Protein 3NQW (pdb70)

B-factor: mean 65.93, std 13.95, range [16.54, 107.31]

Solvent-accessible surface area: 16317 Å² total; per-residue (Å²): 154,41,64,1,21,46,93,0,0,49,0,0,52,29,0,2,102,38,0,44,120,52,56,38,143,10,99,106,106,9,0,37,0,4,4,0,0,25,0,0,1,3,0,4,53,35,14,98,20,91,66,21,15,5,0,10,0,0,0,0,2,13,0,23,29,61,25,121,10,44,77,124,34,0,72,144,46,17,15,88,84,4,12,19,5,0,151,68,16,26,31,79,125,94,61,134,125,99,47,26,52,135,60,30,40,108,75,0,61,160,19,42,88,87,0,42,20,0,22,0,0,23,12,0,7,36,0,82,39,14,58,121,33,48,12,94,77,109,78,101,89,134,34,65,94,37,4,62,32,0,30,106,1,0,54,58,0,74,78,32,22,80,59,0,17,104,58,0,16,81,10,0,120,143,88,56,67,97,150,49,62,1,26,41,93,0,0,46,0,0,56,27,0,0,109,43,1,58,120,38,46,42,145,19,104,104,110,3,0,40,0,5,7,0,0,34,0,0,1,6,0,4,58,35,10,99,27,85,61,20,14,3,0,10,0,0,0,0,5,12,0,24,26,63,26,118,11,48,73,119,31,0,62,137,50,14,15,86,83,2,11,27,9,0,156,62,21,30,40,76,123,93,45,134,109,85,56,33,46,136,67,28,37,121,71,0,61,182,20,44,88,96,0,42,18,0,29,0,0,26,6,0,10,42,0,97,56,18,33,122,77,36,18,97,84,54,88,108,118,96,24,71,110,45,6,73,25,0,40,101,1,0,55,60,0,69,81,30,23,79,54,0,19,114,59,0,21,92,11,0,122,120,78,58,62,89

Foldseek 3Di:
DDDDDPLLVVLLVVLCVQQVPPFDFFPVRHGCLVLLQQLLVCCCVWVNDPDSLLSSLSSLLCCCAPGPDHLCNCCVRPNCSSSVLSVLRHFDPVDDPVVSLVVLLVCQLVGDLSSLSSVLSSLLSVLVVLVPGPGDPDDVVVSVVSLVSSCSNLVSSPPRRPGSNVVNVVSCVVVPND/DDDDDPLLVVLLVVLCVQQVPPFDQFPVRHGCLVLLQQLLVCCVVQVVDDDSLLSSLSSLLCRCAPGPDHLVVCCVRVNVSNSVLSVLRHFDPVDDPPVRLVVLLVCQLVGDLSNLSSLLSSLLSVLVCLVVTPGDVDDPVNSVVSLVSSVSNLVSSPPRGPRSNVSNVVSCVVVPND

Radius of gyration: 21.53 Å; Cα contacts (8 Å, |Δi|>4): 492; chains: 2; bounding box: 42×67×45 Å

Sequence (356 aa):
ATYPSAKFMECLQYAAFKHRQQRRKDPQETPYVNHVINVSTILSVEACITDEGVLMAALLHDVVEDTDASFEDVEKLFGPDVCGLVREVTDDKSLEKQERKRLQIENAAKSSCRAKLIKLADKLDNLRDLQVNTPTGWTQERRDQYFVWAKKVVDNLRGTNANLELKLDEIFRQRGLLATYPSAKFMECLQYAAFKHRQQRRKDPQETPYVNHVINVSTILSVEACITDEGVLMAALLHDVVEDTDASFEDVEKLFGPDVCGLVREVTDDKSLEKQERKRLQIENAAKSSCRAKLIKLADKLDNLRDLQVNTPTGWTQERRDQYFVWAKKVVDNLRGTNANLELKLDEIFRQRGLL

InterPro domains:
  IPR003607 HD/PDEase domain [SM00471] (29-137)
  IPR003607 HD/PDEase domain [cd00077] (32-148)
  IPR006674 HD domain [PS51831] (33-128)
  IPR052194 Guanosine-3',5'-bis(diphosphate) 3'-pyrophosphohydrolase [PTHR46246] (6-178)

Organism: Drosophila melanogaster (NCBI:txid7227)

Structure (mmCIF, N/CA/C/O backbone):
data_3NQW
#
_entry.id   3NQW
#
_cell.length_a   50.000
_cell.length_b   71.400
_cell.length_c   49.900
_cell.angle_alpha   90.000
_cell.angle_beta   101.400
_cell.angle_gamma   90.000
#
_symmetry.space_group_name_H-M   'P 1 21 1'
#
loop_
_entity.id
_entity.type
_entity.pdbx_description
1 polymer CG11900
2 non-polymer 'MANGANESE (II) ION'
3 non-polymer 'SULFATE ION'
4 water water
#
loop_
_atom_site.group_PDB
_atom_site.id
_atom_site.type_symbol
_atom_site.label_atom_id
_atom_site.label_alt_id
_atom_site.label_comp_id
_atom_site.label_asym_id
_atom_site.label_entity_id
_atom_site.label_seq_id
_atom_site.pdbx_PDB_ins_code
_atom_site.Cartn_x
_atom_site.Cartn_y
_atom_site.Cartn_z
_atom_site.occupancy
_atom_site.B_iso_or_equiv
_atom_site.auth_seq_id
_atom_site.auth_comp_id
_atom_site.auth_asym_id
_atom_site.auth_atom_id
_atom_site.pdbx_PDB_model_num
ATOM 1 N N . ALA A 1 2 ? 32.752 17.946 2.270 1.00 78.90 2 ALA A N 1
ATOM 2 C CA . ALA A 1 2 ? 32.677 18.251 0.814 1.00 79.20 2 ALA A CA 1
ATOM 3 C C . ALA A 1 2 ? 31.264 18.009 0.274 1.00 78.92 2 ALA A C 1
ATOM 4 O O . ALA A 1 2 ? 30.988 18.274 -0.895 1.00 79.76 2 ALA A O 1
ATOM 6 N N . THR A 1 3 ? 30.368 17.514 1.124 1.00 78.31 3 THR A N 1
ATOM 7 C CA . THR A 1 3 ? 28.997 17.248 0.703 1.00 77.28 3 THR A CA 1
ATOM 8 C C . THR A 1 3 ? 27.974 18.111 1.434 1.00 75.62 3 THR A C 1
ATOM 9 O O . THR A 1 3 ? 28.258 18.686 2.487 1.00 75.61 3 THR A O 1
ATOM 13 N N . TYR A 1 4 ? 26.771 18.175 0.870 1.00 73.08 4 TYR A N 1
ATOM 14 C CA . TYR A 1 4 ? 25.678 18.961 1.432 1.00 68.50 4 TYR A CA 1
ATOM 15 C C . TYR A 1 4 ? 24.399 18.598 0.720 1.00 65.91 4 TYR A C 1
ATOM 16 O O . TYR A 1 4 ? 24.410 18.266 -0.468 1.00 66.56 4 T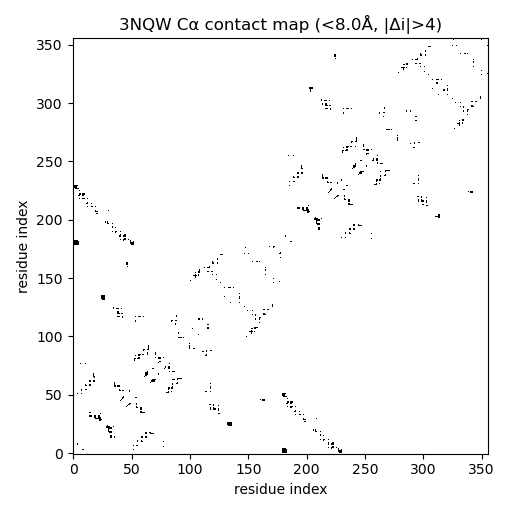YR A O 1
ATOM 25 N N . PRO A 1 5 ? 23.273 18.662 1.435 1.00 63.35 5 PRO A N 1
ATOM 26 C CA . PRO A 1 5 ? 21.974 18.336 0.852 1.00 60.74 5 PRO A CA 1
ATOM 27 C C . PRO A 1 5 ? 21.539 19.458 -0.066 1.00 59.22 5 PRO A C 1
ATOM 28 O O . PRO A 1 5 ? 21.755 20.636 0.226 1.00 60.15 5 PRO A O 1
ATOM 32 N N . SER A 1 6 ? 20.947 19.068 -1.187 1.00 55.43 6 SER A N 1
ATOM 33 C CA . SER A 1 6 ? 20.455 19.981 -2.208 1.00 52.06 6 SER A CA 1
ATOM 34 C C . SER A 1 6 ? 19.268 20.787 -1.696 1.00 51.18 6 SER A C 1
ATOM 35 O O . SER A 1 6 ? 18.730 20.497 -0.626 1.00 50.91 6 SER A O 1
ATOM 38 N N . ALA A 1 7 ? 18.858 21.789 -2.476 1.00 51.31 7 ALA A N 1
ATOM 39 C CA . ALA A 1 7 ? 17.710 22.634 -2.134 1.00 48.89 7 ALA A CA 1
ATOM 40 C C . ALA A 1 7 ? 16.436 21.809 -2.282 1.00 48.05 7 ALA A C 1
ATOM 41 O O . ALA A 1 7 ? 15.400 22.122 -1.689 1.00 49.09 7 ALA A O 1
ATOM 43 N N . LYS A 1 8 ? 16.524 20.747 -3.074 1.00 47.68 8 LYS A N 1
ATOM 44 C CA . LYS A 1 8 ? 15.391 19.867 -3.277 1.00 48.25 8 LYS A CA 1
ATOM 45 C C . LYS A 1 8 ? 15.172 18.947 -2.080 1.00 49.63 8 LYS A C 1
ATOM 46 O O . LYS A 1 8 ? 14.034 18.754 -1.640 1.00 49.91 8 LYS A O 1
ATOM 52 N N . PHE A 1 9 ? 16.262 18.388 -1.552 1.00 50.19 9 PHE A N 1
ATOM 53 C CA . PHE A 1 9 ? 16.181 17.512 -0.388 1.00 49.49 9 PHE A CA 1
ATOM 54 C C . PHE A 1 9 ? 15.637 18.283 0.817 1.00 49.24 9 PHE A C 1
ATOM 55 O O . PHE A 1 9 ? 15.012 17.724 1.715 1.00 48.82 9 PHE A O 1
ATOM 63 N N . MET A 1 10 ? 15.861 19.583 0.819 1.00 49.46 10 MET A N 1
ATOM 64 C CA . MET A 1 10 ? 15.404 20.385 1.913 1.00 50.62 10 MET A CA 1
ATOM 65 C C . MET A 1 10 ? 13.932 20.720 1.732 1.00 52.52 10 MET A C 1
ATOM 66 O O . MET A 1 10 ? 13.160 20.750 2.704 1.00 50.68 10 MET A O 1
ATOM 71 N N . GLU A 1 11 ? 13.536 20.951 0.480 1.00 53.64 11 GLU A N 1
ATOM 72 C CA . GLU A 1 11 ? 12.139 21.248 0.154 1.00 52.89 11 GLU A CA 1
ATOM 73 C C . GLU A 1 11 ? 11.308 19.976 0.354 1.00 51.93 11 GLU A C 1
ATOM 74 O O . GLU A 1 11 ? 10.098 20.025 0.616 1.00 50.98 11 GLU A O 1
ATOM 80 N N . CYS A 1 12 ? 11.982 18.839 0.208 1.00 50.13 12 CYS A N 1
ATOM 81 C CA . CYS A 1 12 ? 11.342 17.564 0.400 1.00 49.53 12 CYS A CA 1
ATOM 82 C C . CYS A 1 12 ? 11.220 17.279 1.896 1.00 50.94 12 CYS A C 1
ATOM 83 O O . CYS A 1 12 ? 10.198 16.768 2.366 1.00 51.54 12 CYS A O 1
ATOM 86 N N . LEU A 1 13 ? 12.274 17.601 2.642 1.00 51.34 13 LEU A N 1
ATOM 87 C CA . LEU A 1 13 ? 12.296 17.406 4.093 1.00 50.90 13 LEU A CA 1
ATOM 88 C C . LEU A 1 13 ? 11.183 18.259 4.675 1.00 51.32 13 LEU A C 1
ATOM 89 O O . LEU A 1 13 ? 10.426 17.829 5.544 1.00 49.36 13 LEU A O 1
ATOM 94 N N . GLN A 1 14 ? 11.116 19.488 4.174 1.00 51.30 14 GLN A N 1
ATOM 95 C CA . GLN A 1 14 ? 10.125 20.467 4.589 1.00 51.41 14 GLN A CA 1
ATOM 96 C C . GLN A 1 14 ? 8.732 19.973 4.242 1.00 51.67 14 GLN A C 1
ATOM 97 O O . GLN A 1 14 ? 7.806 20.053 5.047 1.00 51.37 14 GLN A O 1
ATOM 103 N N . TYR A 1 15 ? 8.594 19.446 3.034 1.00 52.28 15 TYR A N 1
ATOM 104 C CA . TYR A 1 15 ? 7.309 18.954 2.581 1.00 52.04 15 TYR A CA 1
ATOM 105 C C . TYR A 1 15 ? 6.838 17.760 3.420 1.00 49.05 15 TYR A C 1
ATOM 106 O O . TYR A 1 15 ? 5.692 17.714 3.862 1.00 46.02 15 TYR A O 1
ATOM 115 N N . ALA A 1 16 ? 7.726 16.800 3.643 1.00 47.58 16 ALA A N 1
ATOM 116 C CA . ALA A 1 16 ? 7.374 15.657 4.462 1.00 48.37 16 ALA A CA 1
ATOM 117 C C . ALA A 1 16 ? 6.866 16.185 5.817 1.00 49.33 16 ALA A C 1
ATOM 118 O O . ALA A 1 16 ? 5.776 15.836 6.263 1.00 48.98 16 ALA A O 1
ATOM 120 N N . ALA A 1 17 ? 7.662 17.050 6.444 1.00 50.57 17 ALA A N 1
ATOM 121 C CA . ALA A 1 17 ? 7.360 17.666 7.739 1.00 51.27 17 ALA A CA 1
ATOM 122 C C . ALA A 1 17 ? 6.034 18.429 7.811 1.00 52.78 17 ALA A C 1
ATOM 123 O O . ALA A 1 17 ? 5.414 18.529 8.876 1.00 52.44 17 ALA A O 1
ATOM 125 N N . PHE A 1 18 ? 5.622 18.983 6.675 1.00 54.47 18 PHE A N 1
ATOM 126 C CA . PHE A 1 18 ? 4.395 19.757 6.581 1.00 55.04 18 PHE A CA 1
ATOM 127 C C . PHE A 1 18 ? 3.146 18.896 6.465 1.00 54.81 18 PHE A C 1
ATOM 128 O O . PHE A 1 18 ? 2.195 19.054 7.227 1.00 55.35 18 PHE A O 1
ATOM 136 N N . LYS A 1 19 ? 3.163 17.998 5.488 1.00 53.87 19 LYS A N 1
ATOM 137 C CA . LYS A 1 19 ? 2.049 17.098 5.224 1.00 54.99 19 LYS A CA 1
ATOM 138 C C . LYS A 1 19 ? 1.750 16.214 6.445 1.00 57.01 19 LYS A C 1
ATOM 139 O O . LYS A 1 19 ? 0.591 15.923 6.751 1.00 57.36 19 LYS A O 1
ATOM 145 N N . HIS A 1 20 ? 2.800 15.791 7.144 1.00 57.29 20 HIS A N 1
ATOM 146 C CA . HIS A 1 20 ? 2.636 14.953 8.327 1.00 57.69 20 HIS A CA 1
ATOM 147 C C . HIS A 1 20 ? 2.340 15.770 9.600 1.00 57.63 20 HIS A C 1
ATOM 148 O O . HIS A 1 20 ? 1.870 15.214 10.582 1.00 56.93 20 HIS A O 1
ATOM 155 N N . ARG A 1 21 ? 2.601 17.077 9.574 1.00 57.40 21 ARG A N 1
ATOM 156 C CA . ARG A 1 21 ? 2.416 17.955 10.732 1.00 58.99 21 ARG A CA 1
ATOM 157 C C . ARG A 1 21 ? 1.382 17.575 11.796 1.00 61.13 21 ARG A C 1
ATOM 158 O O . ARG A 1 21 ? 1.620 17.779 12.995 1.00 61.00 21 ARG A O 1
ATOM 166 N N . GLN A 1 22 ? 0.244 17.027 11.366 1.00 63.45 22 GLN A N 1
ATOM 167 C CA . GLN A 1 22 ? -0.848 16.625 12.277 1.00 63.32 22 GLN A CA 1
ATOM 168 C C . GLN A 1 22 ? -0.781 15.161 12.715 1.00 63.91 22 GLN A C 1
ATOM 169 O O . GLN A 1 22 ? -1.350 14.781 13.743 1.00 62.86 22 GLN A O 1
ATOM 175 N N . GLN A 1 23 ? -0.068 14.349 11.940 1.00 64.89 23 GLN A N 1
ATOM 176 C CA . GLN A 1 23 ? 0.060 12.924 12.223 1.00 65.92 23 GLN A CA 1
ATOM 177 C C . GLN A 1 23 ? 1.006 12.627 13.375 1.00 67.12 23 GLN A C 1
ATOM 178 O O . GLN A 1 23 ? 2.055 13.251 13.506 1.00 67.68 23 GLN A O 1
ATOM 184 N N . ARG A 1 24 ? 0.631 11.661 14.202 1.00 68.36 24 ARG A N 1
ATOM 185 C CA . ARG A 1 24 ? 1.445 11.290 15.350 1.00 71.00 24 ARG A CA 1
ATOM 186 C C . ARG A 1 24 ? 1.649 9.770 15.425 1.00 73.47 24 ARG A C 1
ATOM 187 O O . ARG A 1 24 ? 0.826 9.002 14.926 1.00 74.19 24 ARG A O 1
ATOM 195 N N . ARG A 1 25 ? 2.750 9.343 16.042 1.00 75.35 25 ARG A N 1
ATOM 196 C CA . ARG A 1 25 ? 3.046 7.920 16.170 1.00 77.73 25 ARG A CA 1
ATOM 197 C C . ARG A 1 25 ? 2.229 7.281 17.293 1.00 78.68 25 ARG A C 1
ATOM 198 O O . ARG A 1 25 ? 1.764 7.963 18.207 1.00 79.23 25 ARG A O 1
ATOM 206 N N . LYS A 1 26 ? 2.043 5.969 17.210 1.00 80.27 26 LYS A N 1
ATOM 207 C CA . LYS A 1 26 ? 1.278 5.243 18.209 1.00 81.39 26 LYS A CA 1
ATOM 208 C C . LYS A 1 26 ? 2.149 4.793 19.381 1.00 82.35 26 LYS A C 1
ATOM 209 O O . LYS A 1 26 ? 2.683 3.679 19.403 1.00 83.40 26 LYS A O 1
ATOM 215 N N . ASP A 1 27 ? 2.303 5.682 20.352 1.00 82.29 27 ASP A N 1
ATOM 216 C CA . ASP A 1 27 ? 3.090 5.376 21.537 1.00 81.85 27 ASP A CA 1
ATOM 217 C C . ASP A 1 27 ? 2.479 6.131 22.703 1.00 82.00 27 ASP A C 1
ATOM 218 O O . ASP A 1 27 ? 1.557 6.923 22.517 1.00 83.48 27 ASP A O 1
ATOM 223 N N . PRO A 1 28 ? 2.958 5.883 23.926 1.00 81.83 28 PRO A N 1
ATOM 224 C CA . PRO A 1 28 ? 2.349 6.627 25.032 1.00 80.21 28 PRO A CA 1
ATOM 225 C C . PRO A 1 28 ? 2.542 8.140 24.902 1.00 78.79 28 PRO A C 1
ATOM 226 O O . PRO A 1 28 ? 1.617 8.917 25.126 1.00 76.72 28 PRO A O 1
ATOM 230 N N . GLN A 1 29 ? 3.739 8.549 24.499 1.00 78.11 29 GLN A N 1
ATOM 231 C CA . GLN A 1 29 ? 4.049 9.964 24.359 1.00 77.80 29 GLN A CA 1
ATOM 232 C C . GLN A 1 29 ? 3.365 10.672 23.185 1.00 76.47 29 GLN A C 1
ATOM 233 O O . GLN A 1 29 ? 3.242 11.890 23.203 1.00 77.15 29 GLN A O 1
ATOM 239 N N . GLU A 1 30 ? 2.916 9.911 22.182 1.00 75.81 30 GLU A N 1
ATOM 240 C CA . GLU A 1 30 ? 2.262 10.445 20.968 1.00 73.10 30 GLU A CA 1
ATOM 241 C C . GLU A 1 30 ? 3.179 11.395 20.215 1.00 69.46 30 GLU A C 1
ATOM 242 O O . GLU A 1 30 ? 2.771 12.478 19.793 1.00 67.90 30 GLU A O 1
ATOM 248 N N . THR A 1 31 ? 4.422 10.960 20.060 1.00 65.98 31 THR A N 1
ATOM 249 C CA . THR A 1 31 ? 5.463 11.701 19.373 1.00 62.30 31 THR A CA 1
ATOM 250 C C . THR A 1 31 ? 5.088 11.933 17.905 1.00 60.58 31 THR A C 1
ATOM 251 O O . THR A 1 31 ? 4.434 11.103 17.291 1.00 60.39 31 THR A O 1
ATOM 255 N N . PRO A 1 32 ? 5.495 13.079 17.329 1.00 59.75 32 PRO A N 1
ATOM 256 C CA . PRO A 1 32 ? 5.187 13.407 15.928 1.00 60.64 32 PRO A CA 1
ATOM 257 C C . PRO A 1 32 ? 5.602 12.358 14.885 1.00 59.29 32 PRO A C 1
ATOM 258 O O . PRO A 1 32 ? 6.651 11.746 15.010 1.00 58.53 32 PRO A O 1
ATOM 262 N N . TYR A 1 33 ? 4.777 12.158 13.860 1.00 58.69 33 TYR A N 1
ATOM 263 C CA . TYR A 1 33 ? 5.092 11.160 12.850 1.00 57.99 33 TYR A CA 1
ATOM 264 C C . TYR A 1 33 ? 6.270 11.564 11.981 1.00 58.20 33 TYR A C 1
ATOM 265 O O . TYR A 1 33 ? 6.939 10.717 11.390 1.00 59.90 33 TYR A O 1
ATOM 274 N N . VAL A 1 34 ? 6.532 12.858 11.895 1.00 59.58 34 VAL A N 1
ATOM 275 C CA . VAL A 1 34 ? 7.654 13.341 11.096 1.00 59.67 34 VAL A CA 1
ATOM 276 C C . VAL A 1 34 ? 8.945 12.683 11.575 1.00 58.89 34 VAL A C 1
ATOM 277 O O . VAL A 1 34 ? 9.867 12.479 10.791 1.00 59.85 34 VAL A O 1
ATOM 281 N N . ASN A 1 35 ? 9.007 12.363 12.864 1.00 57.80 35 ASN A N 1
ATOM 282 C CA . ASN A 1 35 ? 10.182 11.728 13.451 1.00 55.15 35 ASN A CA 1
ATOM 283 C C . ASN A 1 35 ? 10.389 10.324 12.866 1.00 53.20 35 ASN A C 1
ATOM 284 O O . ASN A 1 35 ? 11.514 9.833 12.822 1.00 54.25 35 ASN A O 1
ATOM 289 N N . HIS A 1 36 ? 9.318 9.669 12.427 1.00 52.33 36 HIS A N 1
ATOM 290 C CA . HIS A 1 36 ? 9.449 8.335 11.841 1.00 50.94 36 HIS A CA 1
ATOM 291 C C . HIS A 1 36 ? 10.060 8.441 10.443 1.00 49.29 36 HIS A C 1
ATOM 292 O O . HIS A 1 36 ? 11.122 7.875 10.181 1.00 46.03 36 HIS A O 1
ATOM 299 N N . VAL A 1 37 ? 9.406 9.174 9.544 1.00 47.87 37 VAL A N 1
ATOM 300 C CA . VAL A 1 37 ? 9.944 9.268 8.195 1.00 48.61 37 VAL A CA 1
ATOM 301 C C . VAL A 1 37 ? 11.411 9.671 8.237 1.00 47.36 37 VAL A C 1
ATOM 302 O O . VAL A 1 37 ? 12.209 9.126 7.478 1.00 47.88 37 VAL A O 1
ATOM 306 N N . ILE A 1 38 ? 11.761 10.590 9.145 1.00 47.12 38 ILE A N 1
ATOM 307 C CA . ILE A 1 38 ? 13.150 11.030 9.336 1.00 44.76 38 ILE A CA 1
ATOM 308 C C . ILE A 1 38 ? 14.005 9.822 9.709 1.00 44.34 38 ILE A C 1
ATOM 309 O O . ILE A 1 38 ? 15.030 9.566 9.073 1.00 44.93 38 ILE A O 1
ATOM 314 N N . ASN A 1 39 ? 13.602 9.066 10.722 1.00 44.88 39 ASN A N 1
ATOM 315 C CA . ASN A 1 39 ? 14.406 7.906 11.076 1.00 49.57 39 ASN A CA 1
ATOM 316 C C . ASN A 1 39 ? 14.697 7.024 9.853 1.00 50.66 39 ASN A C 1
ATOM 317 O O . ASN A 1 39 ? 15.849 6.643 9.623 1.00 50.93 39 ASN A O 1
ATOM 322 N N . VAL A 1 40 ? 13.663 6.708 9.069 1.00 52.64 40 VAL A N 1
ATOM 323 C CA . VAL A 1 40 ? 13.844 5.870 7.872 1.00 55.10 40 VAL A CA 1
ATOM 324 C C . VAL A 1 40 ? 14.902 6.471 6.915 1.00 55.06 40 VAL A C 1
ATOM 325 O O . VAL A 1 40 ? 15.761 5.749 6.403 1.00 54.98 40 VAL A O 1
ATOM 329 N N . SER A 1 41 ? 14.872 7.781 6.686 1.00 54.61 41 SER A N 1
ATOM 330 C CA . SER A 1 41 ? 15.870 8.357 5.807 1.00 54.04 41 SER A CA 1
ATOM 331 C C . SER A 1 41 ? 17.237 8.241 6.480 1.00 54.36 41 SER A C 1
ATOM 332 O O . SER A 1 41 ? 18.192 7.742 5.884 1.00 54.83 41 SER A O 1
ATOM 335 N N . THR A 1 42 ? 17.332 8.673 7.731 1.00 53.99 42 THR A N 1
ATOM 336 C CA . THR A 1 42 ? 18.599 8.587 8.452 1.00 55.12 42 THR A CA 1
ATOM 337 C C . THR A 1 42 ? 19.140 7.148 8.590 1.00 54.90 42 THR A C 1
ATOM 338 O O . THR A 1 42 ? 20.357 6.939 8.540 1.00 56.74 42 THR A O 1
ATOM 342 N N . ILE A 1 43 ? 18.252 6.168 8.781 1.00 53.35 43 ILE A N 1
ATOM 343 C CA . ILE A 1 43 ? 18.665 4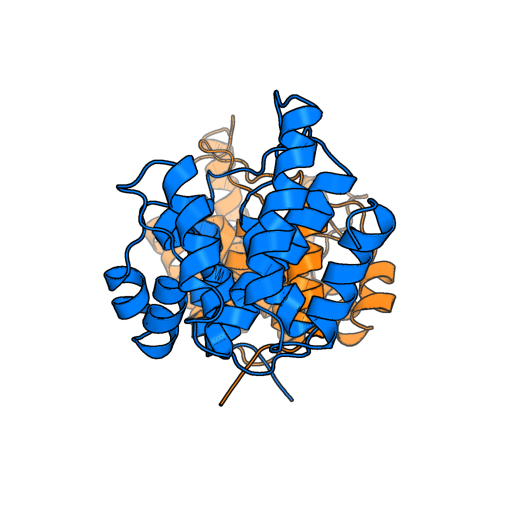.761 8.895 1.00 52.48 43 ILE A CA 1
ATOM 344 C C . ILE A 1 43 ? 19.496 4.379 7.671 1.00 52.92 43 ILE A C 1
ATOM 345 O O . ILE A 1 43 ? 20.453 3.619 7.780 1.00 52.96 43 ILE A O 1
ATOM 350 N N . LEU A 1 44 ? 19.116 4.894 6.505 1.00 53.33 44 LEU A N 1
ATOM 351 C CA . LEU A 1 44 ? 19.819 4.564 5.272 1.00 53.18 44 LEU A CA 1
ATOM 352 C C . LEU A 1 44 ? 21.096 5.327 5.159 1.00 52.98 44 LEU A C 1
ATOM 353 O O . LEU A 1 44 ? 22.096 4.817 4.660 1.00 53.76 44 LEU A O 1
ATOM 358 N N . SER A 1 45 ? 21.064 6.566 5.622 1.00 52.33 45 SER A N 1
ATOM 359 C CA . SER A 1 45 ? 22.246 7.390 5.540 1.00 51.34 45 SER A CA 1
ATOM 360 C C . SER A 1 45 ? 23.354 6.933 6.480 1.00 53.37 45 SER A C 1
ATOM 361 O O . SER A 1 45 ? 24.446 6.602 6.021 1.00 52.40 45 SER A O 1
ATOM 364 N N . VAL A 1 46 ? 23.072 6.912 7.783 1.00 55.63 46 VAL A N 1
ATOM 365 C CA . VAL A 1 46 ? 24.062 6.503 8.778 1.00 57.29 46 VAL A CA 1
ATOM 366 C C . VAL A 1 46 ? 24.384 5.029 8.596 1.00 59.65 46 VAL A C 1
ATOM 367 O O . VAL A 1 46 ? 25.483 4.655 8.171 1.00 61.42 46 VAL A O 1
ATOM 371 N N . GLU A 1 47 ? 23.415 4.186 8.907 1.00 60.93 47 GLU A N 1
ATOM 372 C CA . GLU A 1 47 ? 23.572 2.754 8.752 1.00 61.64 47 GLU A CA 1
ATOM 373 C C . GLU A 1 47 ? 23.249 2.563 7.287 1.00 62.78 47 GLU A C 1
ATOM 374 O O . GLU A 1 47 ? 22.528 3.377 6.710 1.00 65.72 47 GLU A O 1
ATOM 380 N N . ALA A 1 48 ? 23.793 1.521 6.672 1.00 61.77 48 ALA A N 1
ATOM 381 C CA . ALA A 1 48 ? 23.541 1.276 5.250 1.00 59.15 48 ALA A CA 1
ATOM 382 C C . ALA A 1 48 ? 24.312 2.266 4.344 1.00 56.81 48 ALA A C 1
ATOM 383 O O . ALA A 1 48 ? 24.411 2.057 3.136 1.00 56.83 48 ALA A O 1
ATOM 385 N N . CYS A 1 49 ? 24.860 3.322 4.950 1.00 54.91 49 CYS A N 1
ATOM 386 C CA . CYS A 1 49 ? 25.614 4.390 4.270 1.00 52.63 49 CYS A CA 1
ATOM 387 C C . CYS A 1 49 ? 25.182 4.717 2.809 1.00 52.31 49 CYS A C 1
ATOM 388 O O . CYS A 1 49 ? 25.930 4.480 1.849 1.00 50.19 49 CYS A O 1
ATOM 391 N N . ILE A 1 50 ? 23.979 5.277 2.643 1.00 51.59 50 ILE A N 1
ATOM 392 C CA . ILE A 1 50 ? 23.487 5.639 1.303 1.00 52.45 50 ILE A CA 1
ATOM 393 C C . ILE A 1 50 ? 23.817 7.086 0.878 1.00 53.22 50 ILE A C 1
ATOM 394 O O . ILE A 1 50 ? 23.437 8.057 1.536 1.00 54.32 50 ILE A O 1
ATOM 399 N N . THR A 1 51 ? 24.519 7.200 -0.249 1.00 53.64 51 THR A N 1
ATOM 400 C CA . THR A 1 51 ? 24.980 8.473 -0.804 1.00 54.33 51 THR A CA 1
ATOM 401 C C . THR A 1 51 ? 24.138 9.034 -1.978 1.00 55.03 51 THR A C 1
ATOM 402 O O . THR A 1 51 ? 24.589 9.917 -2.724 1.00 53.85 51 THR A O 1
ATOM 406 N N . ASP A 1 52 ? 22.905 8.529 -2.100 1.00 55.91 52 ASP A N 1
ATOM 407 C CA . ASP A 1 52 ? 21.953 8.893 -3.164 1.00 55.01 52 ASP A CA 1
ATOM 408 C C . ASP A 1 52 ? 20.685 9.586 -2.672 1.00 55.16 52 ASP A C 1
ATOM 409 O O . ASP A 1 52 ? 19.787 8.950 -2.112 1.00 55.82 52 ASP A O 1
ATOM 414 N N . GLU A 1 53 ? 20.620 10.893 -2.900 1.00 55.72 53 GLU A N 1
ATOM 415 C CA . GLU A 1 53 ? 19.465 11.699 -2.507 1.00 56.09 53 GLU A CA 1
ATOM 416 C C . GLU A 1 53 ? 18.117 11.164 -3.013 1.00 55.93 53 GLU A C 1
ATOM 417 O O . GLU A 1 53 ? 17.102 11.258 -2.316 1.00 55.86 53 GLU A O 1
ATOM 423 N N . GLY A 1 54 ? 18.105 10.626 -4.229 1.00 54.62 54 GLY A N 1
ATOM 424 C CA . GLY A 1 54 ? 16.876 10.084 -4.769 1.00 53.67 54 GLY A CA 1
ATOM 425 C C . GLY A 1 54 ? 16.220 9.177 -3.751 1.00 54.51 54 GLY A C 1
ATOM 426 O O . GLY A 1 54 ? 15.029 9.308 -3.480 1.00 55.86 54 GLY A O 1
ATOM 427 N N . VAL A 1 55 ? 17.010 8.270 -3.176 1.00 54.38 55 VAL A N 1
ATOM 428 C CA . VAL A 1 55 ? 16.530 7.315 -2.171 1.00 52.24 55 VAL A CA 1
ATOM 429 C C . VAL A 1 55 ? 16.199 8.028 -0.854 1.00 51.94 55 VAL A C 1
ATOM 430 O O . VAL A 1 55 ? 15.155 7.785 -0.249 1.00 50.61 55 VAL A O 1
ATOM 434 N N . LEU A 1 56 ? 17.093 8.920 -0.433 1.00 51.77 56 LEU A N 1
ATOM 435 C CA . LEU A 1 56 ? 16.917 9.684 0.797 1.00 51.35 56 LEU A CA 1
ATOM 436 C C . LEU A 1 56 ? 15.595 10.458 0.807 1.00 50.65 56 LEU A C 1
ATOM 437 O O . LEU A 1 56 ? 14.808 10.344 1.741 1.00 50.85 56 LEU A O 1
ATOM 442 N N . MET A 1 57 ? 15.345 11.245 -0.229 1.00 49.87 57 MET A N 1
ATOM 443 C CA . MET A 1 57 ? 14.102 11.990 -0.286 1.00 49.23 57 MET A CA 1
ATOM 444 C C . MET A 1 57 ? 12.920 11.023 -0.366 1.00 48.34 57 MET A C 1
ATOM 445 O O . MET A 1 57 ? 11.932 11.194 0.334 1.00 48.56 57 MET A O 1
ATOM 450 N N . ALA A 1 58 ? 13.023 10.004 -1.210 1.00 47.50 58 ALA A N 1
ATOM 451 C CA . ALA A 1 58 ? 11.944 9.039 -1.338 1.00 46.86 58 ALA A CA 1
ATOM 452 C C . ALA A 1 58 ? 11.558 8.505 0.050 1.00 47.78 58 ALA A C 1
ATOM 453 O O . ALA A 1 58 ? 10.375 8.336 0.355 1.00 47.54 58 ALA A O 1
ATOM 455 N N . ALA A 1 59 ? 12.562 8.251 0.892 1.00 49.58 59 ALA A N 1
ATOM 456 C CA . ALA A 1 59 ? 12.346 7.741 2.255 1.00 49.20 59 ALA A CA 1
ATOM 457 C C . ALA A 1 59 ? 11.641 8.781 3.124 1.00 48.44 59 ALA A C 1
ATOM 458 O O . ALA A 1 59 ? 10.763 8.444 3.914 1.00 49.79 59 ALA A O 1
ATOM 460 N N . LEU A 1 60 ? 12.028 10.042 2.986 1.00 46.80 60 LEU A N 1
ATOM 461 C CA . LEU A 1 60 ? 11.382 11.095 3.756 1.00 48.16 60 LEU A CA 1
ATOM 462 C C . LEU A 1 60 ? 9.887 11.157 3.392 1.00 49.13 60 LEU A C 1
ATOM 463 O O . LEU A 1 60 ? 9.038 11.534 4.211 1.00 48.47 60 LEU A O 1
ATOM 468 N N . LEU A 1 61 ? 9.589 10.731 2.164 1.00 50.91 61 LEU A N 1
ATOM 469 C CA . LEU A 1 61 ? 8.244 10.744 1.592 1.00 51.26 61 LEU A CA 1
ATOM 470 C C . LEU A 1 61 ? 7.573 9.381 1.438 1.00 53.51 61 LEU A C 1
ATOM 471 O O . LEU A 1 61 ? 6.532 9.267 0.788 1.00 53.98 61 LEU A O 1
ATOM 476 N N . HIS A 1 62 ? 8.167 8.355 2.032 1.00 55.51 62 HIS A N 1
ATOM 477 C CA . HIS A 1 62 ? 7.637 7.006 1.953 1.00 56.72 62 HIS A CA 1
ATOM 478 C C . HIS A 1 62 ? 6.277 6.799 2.629 1.00 58.57 62 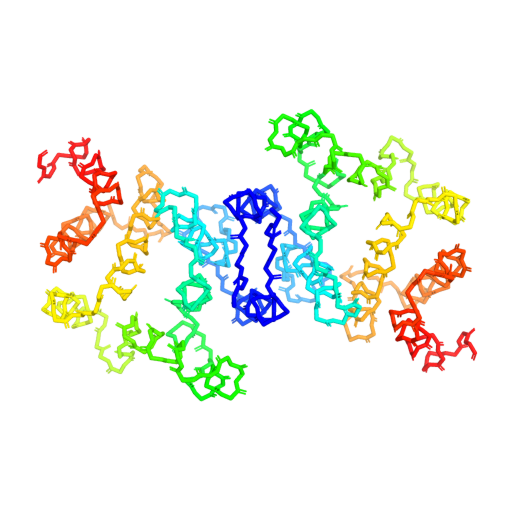HIS A C 1
ATOM 479 O O . HIS A 1 62 ? 5.698 5.726 2.504 1.00 61.36 62 HIS A O 1
ATOM 486 N N . ASP A 1 63 ? 5.766 7.789 3.357 1.00 59.56 63 ASP A N 1
ATOM 487 C CA . ASP A 1 63 ? 4.458 7.630 3.999 1.00 58.63 63 ASP A CA 1
ATOM 488 C C . ASP A 1 63 ? 3.475 8.749 3.642 1.00 57.74 63 ASP A C 1
ATOM 489 O O . ASP A 1 63 ? 2.293 8.620 3.920 1.00 56.07 63 ASP A O 1
ATOM 494 N N . VAL A 1 64 ? 3.946 9.831 3.016 1.00 57.79 64 VAL A N 1
ATOM 495 C CA . VAL A 1 64 ? 3.042 10.928 2.654 1.00 57.99 64 VAL A CA 1
ATOM 496 C C . VAL A 1 64 ? 1.943 10.519 1.695 1.00 58.65 64 VAL A C 1
ATOM 497 O O . VAL A 1 64 ? 0.759 10.663 1.996 1.00 58.91 64 VAL A O 1
ATOM 501 N N . VAL A 1 65 ? 2.324 10.007 0.533 1.00 59.06 65 VAL A N 1
ATOM 502 C CA . VAL A 1 65 ? 1.322 9.640 -0.447 1.00 61.14 65 VAL A CA 1
ATOM 503 C C . VAL A 1 65 ? 0.278 8.674 0.108 1.00 63.29 65 VAL A C 1
ATOM 504 O O . VAL A 1 65 ? -0.847 8.618 -0.393 1.00 63.57 65 VAL A O 1
ATOM 508 N N . GLU A 1 66 ? 0.643 7.939 1.157 1.00 64.81 66 GLU A N 1
ATOM 509 C CA . GLU A 1 66 ? -0.255 6.961 1.766 1.00 65.71 66 GLU A CA 1
ATOM 510 C C . GLU A 1 66 ? -0.991 7.434 3.020 1.00 65.21 66 GLU A C 1
ATOM 511 O O . GLU A 1 66 ? -2.138 7.055 3.232 1.00 64.99 66 GLU A O 1
ATOM 517 N N . ASP A 1 67 ? -0.351 8.243 3.857 1.00 66.85 67 ASP A N 1
ATOM 518 C CA . ASP A 1 67 ? -1.009 8.697 5.079 1.00 67.48 67 ASP A CA 1
ATOM 519 C C . ASP A 1 67 ? -1.577 10.107 4.990 1.00 66.64 67 ASP A C 1
ATOM 520 O O . ASP A 1 67 ? -2.679 10.363 5.462 1.00 66.56 67 ASP A O 1
ATOM 525 N N . THR A 1 68 ? -0.809 11.021 4.404 1.00 66.17 68 THR A N 1
ATOM 526 C CA . THR A 1 68 ? -1.228 12.413 4.256 1.00 66.10 68 THR A CA 1
ATOM 527 C C . THR A 1 68 ? -2.148 12.607 3.042 1.00 67.04 68 THR A C 1
ATOM 528 O O . THR A 1 68 ? -2.563 11.639 2.396 1.00 66.25 68 THR A O 1
ATOM 532 N N . ASP A 1 69 ? -2.476 13.863 2.743 1.00 67.70 69 ASP A N 1
ATOM 533 C CA . ASP A 1 69 ? -3.326 14.169 1.603 1.00 67.38 69 ASP A CA 1
ATOM 534 C C . ASP A 1 69 ? -2.487 14.543 0.382 1.00 66.88 69 ASP A C 1
ATOM 535 O O . ASP A 1 69 ? -2.912 15.319 -0.460 1.00 67.99 69 ASP A O 1
ATOM 540 N N . ALA A 1 70 ? -1.289 13.980 0.294 1.00 66.50 70 ALA A N 1
ATOM 541 C CA . ALA A 1 70 ? -0.411 14.233 -0.834 1.00 66.54 70 ALA A CA 1
ATOM 542 C C . ALA A 1 70 ? -0.651 13.156 -1.910 1.00 67.94 70 ALA A C 1
ATOM 543 O O . ALA A 1 70 ? -1.246 12.105 -1.628 1.00 69.08 70 ALA A O 1
ATOM 545 N N . SER A 1 71 ? -0.194 13.423 -3.136 1.00 68.44 71 SER A N 1
ATOM 546 C CA . SER A 1 71 ? -0.346 12.488 -4.250 1.00 68.72 71 SER A CA 1
ATOM 547 C C . SER A 1 71 ? 0.950 12.325 -5.027 1.00 70.01 71 SER A C 1
ATOM 548 O O . SER A 1 71 ? 1.921 13.049 -4.810 1.00 70.95 71 SER A O 1
ATOM 551 N N . PHE A 1 72 ? 0.946 11.370 -5.948 1.00 70.95 72 PHE A N 1
ATOM 552 C CA . PHE A 1 72 ? 2.111 11.083 -6.775 1.00 72.00 72 PHE A CA 1
ATOM 553 C C . PHE A 1 72 ? 2.386 12.262 -7.738 1.00 72.32 72 PHE A C 1
ATOM 554 O O . PHE A 1 72 ? 3.538 12.524 -8.112 1.00 72.49 72 PHE A O 1
ATOM 562 N N . GLU A 1 73 ? 1.329 12.970 -8.135 1.00 72.37 73 GLU A N 1
ATOM 563 C CA . GLU A 1 73 ? 1.468 14.117 -9.031 1.00 73.39 73 GLU A CA 1
ATOM 564 C C . GLU A 1 73 ? 2.186 15.257 -8.308 1.00 73.67 73 GLU A C 1
ATOM 565 O O . GLU A 1 73 ? 2.959 15.990 -8.918 1.00 74.26 73 GLU A O 1
ATOM 571 N N . ASP A 1 74 ? 1.927 15.402 -7.008 1.00 72.73 74 ASP A N 1
ATOM 572 C CA . ASP A 1 74 ? 2.559 16.444 -6.199 1.00 70.67 74 ASP A CA 1
ATOM 573 C C . ASP A 1 74 ? 4.043 16.147 -6.075 1.00 69.79 74 ASP A C 1
ATOM 574 O O . ASP A 1 74 ? 4.877 17.039 -6.193 1.00 69.63 74 ASP A O 1
ATOM 579 N N . VAL A 1 75 ? 4.365 14.886 -5.823 1.00 69.21 75 VAL A N 1
ATOM 580 C CA . VAL A 1 75 ? 5.750 14.471 -5.682 1.00 69.43 75 VAL A CA 1
ATOM 581 C C . VAL A 1 75 ? 6.446 14.533 -7.025 1.00 70.93 75 VAL A C 1
ATOM 582 O O . VAL A 1 75 ? 7.620 14.895 -7.119 1.00 70.45 75 VAL A O 1
ATOM 586 N N . GLU A 1 76 ? 5.711 14.140 -8.060 1.00 73.78 76 GLU A N 1
ATOM 587 C CA . GLU A 1 76 ? 6.205 14.154 -9.433 1.00 74.51 76 GLU A CA 1
ATOM 588 C C . GLU A 1 76 ? 6.439 15.609 -9.833 1.00 73.24 76 GLU A C 1
ATOM 589 O O . GLU A 1 76 ? 7.488 15.955 -10.369 1.00 72.73 76 GLU A O 1
ATOM 595 N N . LYS A 1 77 ? 5.449 16.450 -9.545 1.00 72.43 77 LYS A N 1
ATOM 596 C CA . LYS A 1 77 ? 5.493 17.871 -9.861 1.00 72.19 77 LYS A CA 1
ATOM 597 C C . LYS A 1 77 ? 6.621 18.604 -9.150 1.00 72.87 77 LYS A C 1
ATOM 598 O O . LYS A 1 77 ? 7.256 19.491 -9.723 1.00 74.77 77 LYS A O 1
ATOM 604 N N . LEU A 1 78 ? 6.864 18.216 -7.901 1.00 72.26 78 LEU A N 1
ATOM 605 C CA . LEU A 1 78 ? 7.881 18.826 -7.048 1.00 68.99 78 LEU A CA 1
ATOM 606 C C . LEU A 1 78 ? 9.273 18.207 -7.074 1.00 69.79 78 LEU A C 1
ATOM 607 O O . LEU A 1 78 ? 10.263 18.929 -6.969 1.00 71.34 78 LEU A O 1
ATOM 612 N N . PHE A 1 79 ? 9.354 16.885 -7.214 1.00 69.67 79 PHE A N 1
ATOM 613 C CA . PHE A 1 79 ? 10.644 16.210 -7.184 1.00 68.73 79 PHE A CA 1
ATOM 614 C C . PHE A 1 79 ? 11.018 15.319 -8.356 1.00 69.10 79 PHE A C 1
ATOM 615 O O . PHE A 1 79 ? 12.156 14.857 -8.430 1.00 68.81 79 PHE A O 1
ATOM 623 N N . GLY A 1 80 ? 10.071 15.045 -9.248 1.00 69.44 80 GLY A N 1
ATOM 624 C CA . GLY A 1 80 ? 10.383 14.233 -10.415 1.00 69.38 80 GLY A CA 1
ATOM 625 C C . GLY A 1 80 ? 10.064 12.750 -10.392 1.00 69.55 80 GLY A C 1
ATOM 626 O O . GLY A 1 80 ? 9.785 12.187 -9.337 1.00 69.47 80 GLY A O 1
ATOM 627 N N . PRO A 1 81 ? 10.106 12.084 -11.561 1.00 70.14 81 PRO A N 1
ATOM 628 C CA . PRO A 1 81 ? 9.816 10.651 -11.659 1.00 69.87 81 PRO A CA 1
ATOM 629 C C . PRO A 1 81 ? 10.781 9.881 -10.800 1.00 70.24 81 PRO A C 1
ATOM 630 O O . PRO A 1 81 ? 10.413 8.916 -10.147 1.00 72.46 81 PRO A O 1
ATOM 634 N N . ASP A 1 82 ? 12.032 10.313 -10.830 1.00 69.61 82 ASP A N 1
ATOM 635 C CA . ASP A 1 82 ? 13.084 9.695 -10.050 1.00 69.20 82 ASP A CA 1
ATOM 636 C C . ASP A 1 82 ? 12.582 9.417 -8.636 1.00 67.10 82 ASP A C 1
ATOM 637 O O . ASP A 1 82 ? 12.638 8.288 -8.162 1.00 66.20 82 ASP A O 1
ATOM 642 N N . VAL A 1 83 ? 12.072 10.450 -7.976 1.00 65.75 83 VAL A N 1
ATOM 643 C CA . VAL A 1 83 ? 11.568 10.327 -6.610 1.00 64.08 83 VAL A CA 1
ATOM 644 C C . VAL A 1 83 ? 10.151 9.759 -6.585 1.00 63.95 83 VAL A C 1
ATOM 645 O O . VAL A 1 83 ? 9.804 8.979 -5.709 1.00 62.89 83 VAL A O 1
ATOM 649 N N . CYS A 1 84 ? 9.338 10.151 -7.556 1.00 64.99 84 CYS A N 1
ATOM 650 C CA . CYS A 1 84 ? 7.972 9.675 -7.614 1.00 67.32 84 CYS A CA 1
ATOM 651 C C . CYS A 1 84 ? 7.900 8.171 -7.854 1.00 68.76 84 CYS A C 1
ATOM 652 O O . CYS A 1 84 ? 6.994 7.495 -7.365 1.00 70.82 84 CYS A O 1
ATOM 655 N N . GLY A 1 85 ? 8.853 7.650 -8.618 1.00 69.09 85 GLY A N 1
ATOM 656 C CA . GLY A 1 85 ? 8.887 6.226 -8.903 1.00 67.41 85 GLY A CA 1
ATOM 657 C C . GLY A 1 85 ? 9.075 5.358 -7.672 1.00 66.25 85 GLY A C 1
ATOM 658 O O . GLY A 1 85 ? 8.378 4.357 -7.508 1.00 66.86 85 GLY A O 1
ATOM 659 N N . LEU A 1 86 ? 10.012 5.723 -6.801 1.00 64.53 86 LEU A N 1
ATOM 660 C CA . LEU A 1 86 ? 10.252 4.931 -5.595 1.00 62.61 86 LEU A CA 1
ATOM 661 C C . LEU A 1 86 ? 9.135 5.114 -4.575 1.00 60.61 86 LEU A C 1
ATOM 662 O O . LEU A 1 86 ? 8.680 4.148 -3.968 1.00 59.13 86 LEU A O 1
ATOM 667 N N . VAL A 1 87 ? 8.698 6.354 -4.389 1.00 59.06 87 VAL A N 1
ATOM 668 C CA . VAL A 1 87 ? 7.642 6.621 -3.440 1.00 58.60 87 VAL A CA 1
ATOM 669 C C . VAL A 1 87 ? 6.414 5.817 -3.793 1.00 58.61 87 VAL A C 1
ATOM 670 O O . VAL A 1 87 ? 5.607 5.503 -2.924 1.00 57.32 87 VAL A O 1
ATOM 674 N N . ARG A 1 88 ? 6.261 5.479 -5.067 1.00 60.63 88 ARG A N 1
ATOM 675 C CA . ARG A 1 88 ? 5.097 4.698 -5.466 1.00 62.09 88 ARG A CA 1
ATOM 676 C C . ARG A 1 88 ? 5.386 3.239 -5.174 1.00 61.19 88 ARG A C 1
ATOM 677 O O . ARG A 1 88 ? 4.492 2.470 -4.838 1.00 60.90 88 ARG A O 1
ATOM 685 N N . GLU A 1 89 ? 6.651 2.866 -5.288 1.00 61.35 89 GLU A N 1
ATOM 686 C CA . GLU A 1 89 ? 7.038 1.494 -5.036 1.00 61.60 89 GLU A CA 1
ATOM 687 C C . GLU A 1 89 ? 6.886 1.087 -3.584 1.00 61.56 89 GLU A C 1
ATOM 688 O O . GLU A 1 89 ? 6.901 -0.098 -3.278 1.00 63.80 89 GLU A O 1
ATOM 694 N N . VAL A 1 90 ? 6.717 2.058 -2.692 1.00 61.10 90 VAL A N 1
ATOM 695 C CA . VAL A 1 90 ? 6.602 1.747 -1.274 1.00 59.75 90 VAL A CA 1
ATOM 696 C C . VAL A 1 90 ? 5.298 2.193 -0.616 1.00 60.03 90 VAL A C 1
ATOM 697 O O . VAL A 1 90 ? 5.173 2.171 0.613 1.00 59.03 90 VAL A O 1
ATOM 701 N N . THR A 1 91 ? 4.330 2.574 -1.449 1.00 61.03 91 THR A N 1
ATOM 702 C CA . THR A 1 91 ? 3.016 3.016 -0.986 1.00 61.89 91 THR A CA 1
ATOM 703 C C . THR A 1 91 ? 1.948 1.956 -1.186 1.00 63.45 91 THR A C 1
ATOM 704 O O . THR A 1 91 ? 1.602 1.656 -2.321 1.00 65.19 91 THR A O 1
ATOM 708 N N . ASP A 1 92 ? 1.406 1.404 -0.107 1.00 65.48 92 ASP A N 1
ATOM 709 C CA . ASP A 1 92 ? 0.370 0.388 -0.260 1.00 66.48 92 ASP A CA 1
ATOM 710 C C . ASP A 1 92 ? -0.943 1.011 -0.703 1.00 68.02 92 ASP A C 1
ATOM 711 O O . ASP A 1 92 ? -1.352 2.050 -0.187 1.00 70.17 92 ASP A O 1
ATOM 716 N N . ASP A 1 93 ? -1.606 0.372 -1.656 1.00 68.32 93 ASP A N 1
ATOM 717 C CA . ASP A 1 93 ? -2.887 0.859 -2.149 1.00 69.55 93 ASP A CA 1
ATOM 718 C C . ASP A 1 93 ? -3.926 0.901 -1.013 1.00 69.64 93 ASP A C 1
ATOM 719 O O . ASP A 1 93 ? -4.431 -0.139 -0.595 1.00 68.93 93 ASP A O 1
ATOM 724 N N . LYS A 1 94 ? -4.247 2.101 -0.523 1.00 70.18 94 LYS A N 1
ATOM 725 C CA . LYS A 1 94 ? -5.210 2.249 0.575 1.00 70.42 94 LYS A CA 1
ATOM 726 C C . LYS A 1 94 ? -6.694 2.062 0.231 1.00 69.56 94 LYS A C 1
ATOM 727 O O . LYS A 1 94 ? -7.573 2.386 1.040 1.00 68.57 94 LYS A O 1
ATOM 733 N N . SER A 1 95 ? -6.965 1.530 -0.959 1.00 68.68 95 SER A N 1
ATOM 734 C CA . SER A 1 95 ? -8.331 1.247 -1.391 1.00 67.69 95 SER A CA 1
ATOM 735 C C . SER A 1 95 ? -8.663 -0.111 -0.783 1.00 67.98 95 SER A C 1
ATOM 736 O O . SER A 1 95 ? -9.820 -0.417 -0.494 1.00 67.01 95 SER A O 1
ATOM 739 N N . LEU A 1 96 ? -7.616 -0.912 -0.598 1.00 69.66 96 LEU A N 1
ATOM 740 C CA . LEU A 1 96 ? -7.705 -2.253 -0.025 1.00 70.94 96 LEU A CA 1
ATOM 741 C C . LEU A 1 96 ? -7.839 -2.149 1.490 1.00 72.03 96 LEU A C 1
ATOM 742 O O . LEU A 1 96 ? -7.722 -1.062 2.040 1.00 73.37 96 LEU A O 1
ATOM 747 N N . GLU A 1 97 ? -8.101 -3.265 2.161 1.00 75.02 97 GLU A N 1
ATOM 748 C CA . GLU A 1 97 ? -8.228 -3.267 3.623 1.00 78.31 97 GLU A CA 1
ATOM 749 C C . GLU A 1 97 ? -6.867 -3.557 4.269 1.00 79.80 97 GLU A C 1
ATOM 750 O O . GLU A 1 97 ? -6.055 -4.291 3.703 1.00 80.69 97 GLU A O 1
ATOM 756 N N . LYS A 1 98 ? -6.631 -2.993 5.455 1.00 80.49 98 LYS A N 1
ATOM 757 C CA . LYS A 1 98 ? -5.365 -3.168 6.181 1.00 79.54 98 LYS A CA 1
ATOM 758 C C . LYS A 1 98 ? -4.782 -4.581 6.189 1.00 78.79 98 LYS A C 1
ATOM 759 O O . LYS A 1 98 ? -3.563 -4.750 6.169 1.00 78.10 98 LYS A O 1
ATOM 765 N N . GLN A 1 99 ? -5.642 -5.593 6.218 1.00 78.65 99 GLN A N 1
ATOM 766 C CA . GLN A 1 99 ? -5.170 -6.970 6.231 1.00 78.21 99 GLN A CA 1
ATOM 767 C C . GLN A 1 99 ? -4.646 -7.391 4.861 1.00 77.98 99 GLN A C 1
ATOM 768 O O . GLN A 1 99 ? -3.664 -8.133 4.767 1.00 78.39 99 GLN A O 1
ATOM 774 N N . GLU A 1 100 ? -5.300 -6.908 3.805 1.00 76.14 100 GLU A N 1
ATOM 775 C CA . GLU A 1 100 ? -4.907 -7.215 2.431 1.00 75.16 100 GLU A CA 1
ATOM 776 C C . GLU A 1 100 ? -3.635 -6.456 2.054 1.00 73.47 100 GLU A C 1
ATOM 777 O O . GLU A 1 100 ? -2.766 -6.998 1.370 1.00 71.92 100 GLU A O 1
ATOM 783 N N . ARG A 1 101 ? -3.536 -5.203 2.502 1.00 73.65 101 ARG A N 1
ATOM 784 C CA . ARG A 1 101 ? -2.361 -4.372 2.222 1.00 73.87 101 ARG A CA 1
ATOM 785 C C . ARG A 1 101 ? -1.099 -5.012 2.798 1.00 73.31 101 ARG A C 1
ATOM 786 O O . ARG A 1 101 ? 0.008 -4.814 2.282 1.00 73.78 101 ARG A O 1
ATOM 794 N N . LYS A 1 102 ? -1.272 -5.780 3.868 1.00 72.32 102 LYS A N 1
ATOM 795 C CA . LYS A 1 102 ? -0.155 -6.458 4.504 1.00 70.92 102 LYS A CA 1
ATOM 796 C C . LYS A 1 102 ? 0.185 -7.701 3.701 1.00 71.38 102 LYS A C 1
ATOM 797 O O . LYS A 1 102 ? 1.346 -7.942 3.380 1.00 72.28 102 LYS A O 1
ATOM 803 N N . ARG A 1 103 ? -0.837 -8.481 3.366 1.00 70.93 103 ARG A N 1
ATOM 804 C CA . ARG A 1 103 ? -0.647 -9.700 2.593 1.00 71.16 103 ARG A CA 1
ATOM 805 C C . ARG A 1 103 ? 0.155 -9.437 1.313 1.00 69.08 103 ARG A C 1
ATOM 806 O O . ARG A 1 103 ? 1.067 -10.199 0.958 1.00 67.38 103 ARG A O 1
ATOM 814 N N . LEU A 1 104 ? -0.179 -8.346 0.627 1.00 66.75 104 LEU A N 1
ATOM 815 C CA . LEU A 1 104 ? 0.504 -7.981 -0.617 1.00 64.55 104 LEU A CA 1
ATOM 816 C C . LEU A 1 104 ? 1.974 -7.585 -0.399 1.00 63.71 104 LEU A C 1
ATOM 817 O O . LEU A 1 104 ? 2.827 -7.838 -1.255 1.00 64.33 104 LEU A O 1
ATOM 822 N N . GLN A 1 105 ? 2.261 -6.969 0.745 1.00 61.03 105 GLN A N 1
ATOM 823 C CA . GLN A 1 105 ? 3.616 -6.560 1.063 1.00 58.64 105 GLN A CA 1
ATOM 824 C C . GLN A 1 105 ? 4.579 -7.719 0.997 1.00 57.80 105 GLN A C 1
ATOM 825 O O . GLN A 1 105 ? 5.740 -7.567 0.603 1.00 55.33 105 GLN A O 1
ATOM 831 N N . ILE A 1 106 ? 4.090 -8.884 1.391 1.00 58.00 106 ILE A N 1
ATOM 832 C CA . ILE A 1 106 ? 4.906 -10.075 1.358 1.00 59.34 106 ILE A CA 1
ATOM 833 C C . ILE A 1 106 ? 5.062 -10.561 -0.074 1.00 62.69 106 ILE A C 1
ATOM 834 O O . ILE A 1 106 ? 6.143 -10.995 -0.469 1.00 64.61 106 ILE A O 1
ATOM 839 N N . GLU A 1 107 ? 3.987 -10.463 -0.854 1.00 63.61 107 GLU A N 1
ATOM 840 C CA . GLU A 1 107 ? 3.989 -10.916 -2.244 1.00 65.08 107 GLU A CA 1
ATOM 841 C C . GLU A 1 107 ? 4.824 -10.054 -3.173 1.00 66.41 107 GLU A C 1
ATOM 842 O O . GLU A 1 107 ? 5.682 -10.554 -3.896 1.00 67.95 107 GLU A O 1
ATOM 848 N N . ASN A 1 108 ? 4.556 -8.756 -3.158 1.00 67.18 108 ASN A N 1
ATOM 849 C CA . ASN A 1 108 ? 5.262 -7.828 -4.018 1.00 69.93 108 ASN A CA 1
ATOM 850 C C . ASN A 1 108 ? 6.604 -7.410 -3.468 1.00 71.97 108 ASN A C 1
ATOM 851 O O . ASN A 1 108 ? 7.289 -6.571 -4.053 1.00 72.22 108 ASN A O 1
ATOM 856 N N . ALA A 1 109 ? 6.968 -7.995 -2.334 1.00 74.89 109 ALA A N 1
ATOM 857 C CA . ALA A 1 109 ? 8.235 -7.700 -1.674 1.00 76.56 109 ALA A CA 1
ATOM 858 C C . ALA A 1 109 ? 9.430 -7.823 -2.622 1.00 76.91 109 ALA A C 1
ATOM 859 O O . ALA A 1 109 ? 9.872 -6.834 -3.210 1.00 76.60 109 ALA A O 1
ATOM 861 N N . ALA A 1 110 ? 9.940 -9.046 -2.756 1.00 78.09 110 ALA A N 1
ATOM 862 C CA . ALA A 1 110 ? 11.090 -9.359 -3.605 1.00 78.60 110 ALA A CA 1
ATOM 863 C C . ALA A 1 110 ? 10.966 -8.861 -5.040 1.00 79.27 110 ALA A C 1
ATOM 864 O O . ALA A 1 110 ? 11.940 -8.857 -5.788 1.00 79.81 110 ALA A O 1
ATOM 866 N N . LYS A 1 111 ? 9.765 -8.454 -5.424 1.00 79.39 111 LYS A N 1
ATOM 867 C CA . LYS A 1 111 ? 9.521 -7.973 -6.774 1.00 78.77 111 LYS A CA 1
ATOM 868 C C . LYS A 1 111 ? 9.931 -6.498 -6.918 1.00 77.10 111 LYS A C 1
ATOM 869 O O . LYS A 1 111 ? 10.049 -5.978 -8.028 1.00 76.92 111 LYS A O 1
ATOM 875 N N . SER A 1 112 ? 10.167 -5.841 -5.783 1.00 74.45 112 SER A N 1
ATOM 876 C CA . SER A 1 112 ? 10.551 -4.426 -5.736 1.00 70.62 112 SER A CA 1
ATOM 877 C C . SER A 1 112 ? 11.952 -4.172 -6.307 1.00 68.41 112 SER A C 1
ATOM 878 O O . SER A 1 112 ? 12.705 -5.104 -6.572 1.00 67.19 112 SER A O 1
ATOM 881 N N . SER A 1 113 ? 12.294 -2.903 -6.496 1.00 65.58 113 SER A N 1
ATOM 882 C CA . SER A 1 113 ? 13.603 -2.544 -7.028 1.00 64.59 113 SER A CA 1
ATOM 883 C C . SER A 1 113 ? 14.652 -2.416 -5.912 1.00 66.12 113 SER A C 1
ATOM 884 O O . SER A 1 113 ? 14.313 -2.116 -4.766 1.00 66.38 113 SER A O 1
ATOM 887 N N . CYS A 1 114 ? 15.925 -2.638 -6.241 1.00 66.12 114 CYS A N 1
ATOM 888 C CA . CYS A 1 114 ? 16.997 -2.551 -5.242 1.00 64.96 114 CYS A CA 1
ATOM 889 C C . CYS A 1 114 ? 16.820 -1.348 -4.338 1.00 64.32 114 CYS A C 1
ATOM 890 O O . CYS A 1 114 ? 16.927 -1.458 -3.117 1.00 64.47 114 CYS A O 1
ATOM 893 N N . ARG A 1 115 ? 16.553 -0.201 -4.956 1.00 63.30 115 ARG A N 1
ATOM 894 C CA . ARG A 1 115 ? 16.379 1.059 -4.241 1.00 61.69 115 ARG A CA 1
ATOM 895 C C . ARG A 1 115 ? 15.133 1.066 -3.357 1.00 61.51 115 ARG A C 1
ATOM 896 O O . ARG A 1 115 ? 15.177 1.536 -2.217 1.00 61.24 115 ARG A O 1
ATOM 904 N N . ALA A 1 116 ? 14.026 0.548 -3.887 1.00 60.25 116 ALA A N 1
ATOM 905 C CA . ALA A 1 116 ? 12.768 0.499 -3.139 1.00 59.63 116 ALA A CA 1
ATOM 906 C C . ALA A 1 116 ? 12.834 -0.531 -2.014 1.00 57.52 116 ALA A C 1
ATOM 907 O O . ALA A 1 116 ? 12.132 -0.409 -1.013 1.00 56.80 116 ALA A O 1
ATOM 909 N N . LYS A 1 117 ? 13.664 -1.552 -2.173 1.00 56.10 117 LYS A N 1
ATOM 910 C CA . LYS A 1 117 ? 13.776 -2.545 -1.118 1.00 55.01 117 LYS A CA 1
ATOM 911 C C . LYS A 1 117 ? 14.469 -1.884 0.067 1.00 55.08 117 LYS A C 1
ATOM 912 O O . LYS A 1 117 ? 14.112 -2.131 1.218 1.00 55.29 117 LYS A O 1
ATOM 918 N N . LEU A 1 118 ? 15.460 -1.037 -0.217 1.00 54.68 118 LEU A N 1
ATOM 919 C CA . LEU A 1 118 ? 16.207 -0.341 0.839 1.00 51.23 118 LEU A CA 1
ATOM 920 C C . LEU A 1 118 ? 15.285 0.407 1.766 1.00 50.38 118 LEU A C 1
ATOM 921 O O . LEU A 1 118 ? 15.423 0.306 2.981 1.00 51.76 118 LEU A O 1
ATOM 926 N N . ILE A 1 119 ? 14.363 1.175 1.185 1.00 50.23 119 ILE A N 1
ATOM 927 C CA . ILE A 1 119 ? 13.391 1.930 1.971 1.00 50.91 119 ILE A CA 1
ATOM 928 C C . ILE A 1 119 ? 12.509 0.957 2.751 1.00 51.99 119 ILE A C 1
ATOM 929 O O . ILE A 1 119 ? 12.330 1.096 3.956 1.00 53.11 119 ILE A O 1
ATOM 934 N N . LYS A 1 120 ? 11.965 -0.037 2.066 1.00 51.57 120 LYS A N 1
ATOM 935 C CA . LYS A 1 120 ? 11.099 -0.985 2.724 1.00 51.23 120 LYS A CA 1
ATOM 936 C C . LYS A 1 120 ? 11.739 -1.640 3.926 1.00 50.12 120 LYS A C 1
ATOM 937 O O . LYS A 1 120 ? 11.077 -1.841 4.940 1.00 51.09 120 LYS A O 1
ATOM 943 N N . LEU A 1 121 ? 13.019 -1.979 3.803 1.00 50.19 121 LEU A N 1
ATOM 944 C CA . LEU A 1 121 ? 13.783 -2.600 4.897 1.00 51.45 121 LEU A CA 1
ATOM 945 C C . LEU A 1 121 ? 13.930 -1.624 6.073 1.00 51.47 121 LEU A C 1
ATOM 946 O O . LEU A 1 121 ? 13.549 -1.940 7.197 1.00 51.35 121 LEU A O 1
ATOM 951 N N . ALA A 1 122 ? 14.484 -0.444 5.803 1.00 50.96 122 ALA A N 1
ATOM 952 C CA . ALA A 1 122 ? 14.664 0.573 6.826 1.00 51.99 122 ALA A CA 1
ATOM 953 C C . ALA A 1 122 ? 13.333 0.917 7.500 1.00 52.55 122 ALA A C 1
ATOM 954 O O . ALA A 1 122 ? 13.272 1.039 8.724 1.00 55.40 122 ALA A O 1
ATOM 956 N N . ASP A 1 123 ? 12.277 1.063 6.701 1.00 52.93 123 ASP A N 1
ATOM 957 C CA . ASP A 1 123 ? 10.916 1.371 7.177 1.00 52.52 123 ASP A CA 1
ATOM 958 C C . ASP A 1 123 ? 10.545 0.355 8.244 1.00 52.66 123 ASP A C 1
ATOM 959 O O . ASP A 1 123 ? 10.012 0.692 9.303 1.00 49.72 123 ASP A O 1
ATOM 964 N N . LYS A 1 124 ? 10.843 -0.903 7.941 1.00 54.98 124 LYS A N 1
ATOM 965 C CA . LYS A 1 124 ? 10.572 -1.978 8.876 1.00 57.56 124 LYS A CA 1
ATOM 966 C C . LYS A 1 124 ? 11.484 -1.843 10.092 1.00 58.29 124 LYS A C 1
ATOM 967 O O . LYS A 1 124 ? 11.001 -1.780 11.221 1.00 59.98 124 LYS A O 1
ATOM 973 N N . LEU A 1 125 ? 12.794 -1.776 9.871 1.00 57.93 125 LEU A N 1
ATOM 974 C CA . LEU A 1 125 ? 13.724 -1.653 10.988 1.00 57.33 125 LEU A CA 1
ATOM 975 C C . LEU A 1 125 ? 13.259 -0.612 11.997 1.00 57.43 125 LEU A C 1
ATOM 976 O O . LEU A 1 125 ? 13.105 -0.921 13.179 1.00 57.38 125 LEU A O 1
ATOM 981 N N . ASP A 1 126 ? 13.024 0.613 11.533 1.00 57.15 126 ASP A N 1
ATOM 982 C CA . ASP A 1 126 ? 12.580 1.675 12.424 1.00 57.92 126 ASP A CA 1
ATOM 983 C C . ASP A 1 126 ? 11.338 1.274 13.222 1.00 58.35 126 ASP A C 1
ATOM 984 O O . ASP A 1 126 ? 11.349 1.285 14.452 1.00 58.72 126 ASP A O 1
ATOM 989 N N . ASN A 1 127 ? 10.266 0.918 12.528 1.00 59.60 127 ASN A N 1
ATOM 990 C CA . ASN A 1 127 ? 9.044 0.531 13.214 1.00 59.67 127 ASN A CA 1
ATOM 991 C C . ASN A 1 127 ? 9.304 -0.537 14.259 1.00 58.45 127 ASN A C 1
ATOM 992 O O . ASN A 1 127 ? 8.897 -0.393 15.406 1.00 57.35 127 ASN A O 1
ATOM 997 N N . LEU A 1 128 ? 9.989 -1.604 13.865 1.00 58.08 128 LEU A N 1
ATOM 998 C CA . LEU A 1 128 ? 10.282 -2.680 14.797 1.00 58.41 128 LEU A CA 1
ATOM 999 C C . LEU A 1 128 ? 10.965 -2.156 16.043 1.00 57.92 128 LEU A C 1
ATOM 1000 O O . LEU A 1 128 ? 10.540 -2.439 17.161 1.00 57.01 128 LEU A O 1
ATOM 1005 N N . ARG A 1 129 ? 12.031 -1.397 15.839 1.00 58.08 129 ARG A N 1
ATOM 1006 C CA . ARG A 1 129 ? 12.755 -0.814 16.944 1.00 58.54 129 ARG A CA 1
ATOM 1007 C C . ARG A 1 129 ? 11.796 -0.169 17.925 1.00 60.46 129 ARG A C 1
ATOM 1008 O O . ARG A 1 129 ? 12.009 -0.216 19.133 1.00 62.77 129 ARG A O 1
ATOM 1016 N N . ASP A 1 130 ? 10.733 0.426 17.404 1.00 63.07 130 ASP A N 1
ATOM 1017 C CA . ASP A 1 130 ? 9.735 1.084 18.239 1.00 67.13 130 ASP A CA 1
ATOM 1018 C C . ASP A 1 130 ? 8.762 0.132 18.926 1.00 68.90 130 ASP A C 1
ATOM 1019 O O . ASP A 1 130 ? 8.156 0.494 19.930 1.00 70.09 130 ASP A O 1
ATOM 1024 N N . LEU A 1 131 ? 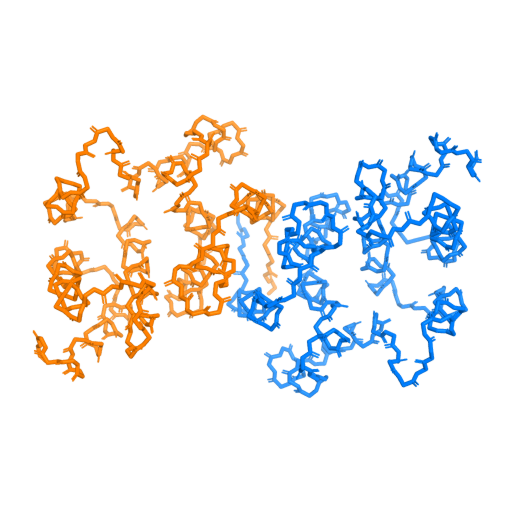8.618 -1.077 18.389 1.00 70.44 131 LEU A N 1
ATOM 1025 C CA . LEU A 1 131 ? 7.692 -2.060 18.947 1.00 71.51 131 LEU A CA 1
ATOM 1026 C C . LEU A 1 131 ? 8.256 -2.840 20.135 1.00 72.34 131 LEU A C 1
ATOM 1027 O O . LEU A 1 131 ? 7.514 -3.489 20.877 1.00 72.97 131 LEU A O 1
ATOM 1032 N N . GLN A 1 132 ? 9.568 -2.775 20.310 1.00 74.13 132 GLN A N 1
ATOM 1033 C CA . GLN A 1 132 ? 10.218 -3.469 21.410 1.00 76.46 132 GLN A CA 1
ATOM 1034 C C . GLN A 1 132 ? 10.070 -2.625 22.679 1.00 79.14 132 GLN A C 1
ATOM 1035 O O . GLN A 1 132 ? 9.677 -3.124 23.730 1.00 79.45 132 GLN A O 1
ATOM 1041 N N . VAL A 1 133 ? 10.362 -1.334 22.556 1.00 82.17 133 VAL A N 1
ATOM 1042 C CA . VAL A 1 133 ? 10.275 -0.397 23.672 1.00 85.70 133 VAL A CA 1
ATOM 1043 C C . VAL A 1 133 ? 8.839 -0.085 24.127 1.00 87.93 133 VAL A C 1
ATOM 1044 O O . VAL A 1 133 ? 8.420 -0.483 25.219 1.00 88.18 133 VAL A O 1
ATOM 1048 N N . ASN A 1 134 ? 8.093 0.626 23.283 1.00 90.45 134 ASN A N 1
ATOM 1049 C CA . ASN A 1 134 ? 6.707 1.016 23.573 1.00 92.12 134 ASN A CA 1
ATOM 1050 C C . ASN A 1 134 ? 5.658 0.169 22.827 1.00 92.54 134 ASN A C 1
ATOM 1051 O O . ASN A 1 134 ? 5.899 -0.304 21.716 1.00 92.64 134 ASN A O 1
ATOM 1056 N N . THR A 1 135 ? 4.496 -0.016 23.447 1.00 93.60 135 THR A N 1
ATOM 1057 C CA . THR A 1 135 ? 3.408 -0.783 22.840 1.00 94.35 135 THR A CA 1
ATOM 1058 C C . THR A 1 135 ? 2.339 0.188 22.351 1.00 94.99 135 THR A C 1
ATOM 1059 O O . THR A 1 135 ? 1.845 1.020 23.114 1.00 94.31 135 THR A O 1
ATOM 1063 N N . PRO A 1 136 ? 1.953 0.078 21.074 1.00 96.07 136 PRO A N 1
ATOM 1064 C CA . PRO A 1 136 ? 0.940 0.961 20.497 1.00 97.61 136 PRO A CA 1
ATOM 1065 C C . PRO A 1 136 ? -0.239 1.210 21.422 1.00 99.88 136 PRO A C 1
ATOM 1066 O O . PRO A 1 136 ? -0.629 0.336 22.201 1.00 101.23 136 PRO A O 1
ATOM 1070 N N . THR A 1 137 ? -0.792 2.419 21.341 1.00 101.73 137 THR A N 1
ATOM 1071 C CA . THR A 1 137 ? -1.927 2.817 22.169 1.00 102.33 137 THR A CA 1
ATOM 1072 C C . THR A 1 137 ? -3.070 1.832 21.951 1.00 102.82 137 THR A C 1
ATOM 1073 O O . THR A 1 137 ? -3.431 1.529 20.813 1.00 102.38 137 THR A O 1
ATOM 1077 N N . GLY A 1 138 ? -3.617 1.324 23.051 1.00 103.27 138 GLY A N 1
ATOM 1078 C CA . GLY A 1 138 ? -4.713 0.378 22.974 1.00 103.79 138 GLY A CA 1
ATOM 1079 C C . GLY A 1 138 ? -4.423 -0.768 22.027 1.00 104.13 138 GLY A C 1
ATOM 1080 O O . GLY A 1 138 ? -5.058 -0.885 20.977 1.00 104.39 138 GLY A O 1
ATOM 1081 N N . TRP A 1 139 ? -3.465 -1.613 22.400 1.00 104.08 139 TRP A N 1
ATOM 1082 C CA . TRP A 1 139 ? -3.072 -2.765 21.587 1.00 104.26 139 TRP A CA 1
ATOM 1083 C C . TRP A 1 139 ? -2.793 -3.979 22.471 1.00 103.72 139 TRP A C 1
ATOM 1084 O O . TRP A 1 139 ? -2.109 -3.873 23.487 1.00 103.39 139 TRP A O 1
ATOM 1095 N N . THR A 1 140 ? -3.338 -5.128 22.083 1.00 103.80 140 THR A N 1
ATOM 1096 C CA . THR A 1 140 ? -3.150 -6.361 22.841 1.00 104.32 140 THR A CA 1
ATOM 1097 C C . THR A 1 140 ? -1.734 -6.888 22.601 1.00 104.21 140 THR A C 1
ATOM 1098 O O . THR A 1 140 ? -1.137 -6.611 21.564 1.00 104.63 140 THR A O 1
ATOM 1102 N N . GLN A 1 141 ? -1.194 -7.638 23.557 1.00 103.76 141 GLN A N 1
ATOM 1103 C CA . GLN A 1 141 ? 0.156 -8.170 23.407 1.00 103.43 141 GLN A CA 1
ATOM 1104 C C . GLN A 1 141 ? 0.255 -9.185 22.276 1.00 102.80 141 GLN A C 1
ATOM 1105 O O . GLN A 1 141 ? 1.313 -9.340 21.664 1.00 102.55 141 GLN A O 1
ATOM 1111 N N . GLU A 1 142 ? -0.840 -9.885 22.002 1.00 101.85 142 GLU A N 1
ATOM 1112 C CA . GLU A 1 142 ? -0.835 -10.872 20.929 1.00 101.27 142 GLU A CA 1
ATOM 1113 C C . GLU A 1 142 ? -0.660 -10.177 19.588 1.00 99.81 142 GLU A C 1
ATOM 1114 O O . GLU A 1 142 ? 0.149 -10.605 18.767 1.00 99.62 142 GLU A O 1
ATOM 1120 N N . ARG A 1 143 ? -1.409 -9.097 19.379 1.00 98.10 143 ARG A N 1
ATOM 1121 C CA . ARG A 1 143 ? -1.337 -8.326 18.139 1.00 96.14 143 ARG A CA 1
ATOM 1122 C C . ARG A 1 143 ? 0.043 -7.683 18.007 1.00 94.22 143 ARG A C 1
ATOM 1123 O O . ARG A 1 143 ? 0.564 -7.523 16.900 1.00 93.41 143 ARG A O 1
ATOM 1131 N N . ARG A 1 144 ? 0.619 -7.316 19.151 1.00 91.89 144 ARG A N 1
ATOM 1132 C CA . ARG A 1 144 ? 1.947 -6.707 19.213 1.00 89.63 144 ARG A CA 1
ATOM 1133 C C . ARG A 1 144 ? 2.959 -7.753 18.752 1.00 88.24 144 ARG A C 1
ATOM 1134 O O . ARG A 1 144 ? 4.025 -7.425 18.231 1.00 87.58 144 ARG A O 1
ATOM 1142 N N . ASP A 1 145 ? 2.624 -9.020 18.957 1.00 85.93 145 ASP A N 1
ATOM 1143 C CA . ASP A 1 145 ? 3.515 -10.084 18.546 1.00 83.64 145 ASP A CA 1
ATOM 1144 C C . ASP A 1 145 ? 3.334 -10.369 17.066 1.00 82.17 145 ASP A C 1
ATOM 1145 O O . ASP A 1 145 ? 4.315 -10.539 16.344 1.00 82.34 145 ASP A O 1
ATOM 1150 N N . GLN A 1 146 ? 2.080 -10.400 16.617 1.00 80.00 146 GLN A N 1
ATOM 1151 C CA . GLN A 1 146 ? 1.750 -10.667 15.217 1.00 78.10 146 GLN A CA 1
ATOM 1152 C C . GLN A 1 146 ? 2.484 -9.753 14.244 1.00 75.46 146 GLN A C 1
ATOM 1153 O O . GLN A 1 146 ? 2.821 -10.172 13.139 1.00 74.37 146 GLN A O 1
ATOM 1159 N N . TYR A 1 147 ? 2.739 -8.514 14.658 1.00 73.38 147 TYR A N 1
ATOM 1160 C CA . TYR A 1 147 ? 3.445 -7.561 13.805 1.00 71.71 147 TYR A CA 1
ATOM 1161 C C . TYR A 1 147 ? 4.850 -8.061 13.497 1.00 70.08 147 TYR A C 1
ATOM 1162 O O . TYR A 1 147 ? 5.310 -7.961 12.360 1.00 69.95 147 TYR A O 1
ATOM 1171 N N . PHE A 1 148 ? 5.528 -8.583 14.520 1.00 68.32 148 PHE A N 1
ATOM 1172 C CA . PHE A 1 148 ? 6.881 -9.119 14.375 1.00 67.76 148 PHE A CA 1
ATOM 1173 C C . PHE A 1 148 ? 6.927 -10.265 13.369 1.00 67.09 148 PHE A C 1
ATOM 1174 O O . PHE A 1 148 ? 7.868 -10.362 12.568 1.00 67.34 148 PHE A O 1
ATOM 1182 N N . VAL A 1 149 ? 5.922 -11.138 13.442 1.00 65.36 149 VAL A N 1
ATOM 1183 C CA . VAL A 1 149 ? 5.816 -12.291 12.556 1.00 64.03 149 VAL A CA 1
ATOM 1184 C C . VAL A 1 149 ? 5.701 -11.816 11.122 1.00 62.54 149 VAL A C 1
ATOM 1185 O O . VAL A 1 149 ? 6.477 -12.225 10.257 1.00 61.50 149 VAL A O 1
ATOM 1189 N N . TRP A 1 150 ? 4.708 -10.959 10.885 1.00 61.35 150 TRP A N 1
ATOM 1190 C CA . TRP A 1 150 ? 4.448 -10.393 9.560 1.00 58.92 150 TRP A CA 1
ATOM 1191 C C . TRP A 1 150 ? 5.693 -9.653 9.070 1.00 57.22 150 TRP A C 1
ATOM 1192 O O . TRP A 1 150 ? 6.125 -9.835 7.931 1.00 56.96 150 TRP A O 1
ATOM 1203 N N . ALA A 1 151 ? 6.267 -8.829 9.942 1.00 54.53 151 ALA A N 1
ATOM 1204 C CA . ALA A 1 151 ? 7.473 -8.089 9.611 1.00 54.34 151 ALA A CA 1
ATOM 1205 C C . ALA A 1 151 ? 8.514 -9.046 9.041 1.00 55.07 151 ALA A C 1
ATOM 1206 O O . ALA A 1 151 ? 9.135 -8.785 8.007 1.00 53.14 151 ALA A O 1
ATOM 1208 N N . LYS A 1 152 ? 8.702 -10.167 9.727 1.00 56.87 152 LYS A N 1
ATOM 1209 C CA . LYS A 1 152 ? 9.678 -11.153 9.287 1.00 58.05 152 LYS A CA 1
ATOM 1210 C C . LYS A 1 152 ? 9.328 -11.736 7.921 1.00 57.62 152 LYS A C 1
ATOM 1211 O O . LYS A 1 152 ? 10.202 -11.875 7.065 1.00 56.89 152 LYS A O 1
ATOM 1217 N N . LYS A 1 153 ? 8.053 -12.066 7.718 1.00 57.46 153 LYS A N 1
ATOM 1218 C CA . LYS A 1 153 ? 7.610 -12.623 6.442 1.00 57.57 153 LYS A CA 1
ATOM 1219 C C . LYS A 1 153 ? 7.925 -11.651 5.298 1.00 56.83 153 LYS A C 1
ATOM 1220 O O . LYS A 1 153 ? 8.385 -12.068 4.236 1.00 56.99 153 LYS A O 1
ATOM 1226 N N . VAL A 1 154 ? 7.682 -10.362 5.515 1.00 56.44 154 VAL A N 1
ATOM 1227 C CA . VAL A 1 154 ? 7.978 -9.361 4.498 1.00 57.46 154 VAL A CA 1
ATOM 1228 C C . VAL A 1 154 ? 9.487 -9.216 4.323 1.00 59.83 154 VAL A C 1
ATOM 1229 O O . VAL A 1 154 ? 10.015 -9.369 3.215 1.00 60.31 154 VAL A O 1
ATOM 1233 N N . VAL A 1 155 ? 10.174 -8.923 5.428 1.00 62.06 155 VAL A N 1
ATOM 1234 C CA . VAL A 1 155 ? 11.628 -8.745 5.430 1.00 61.90 155 VAL A CA 1
ATOM 1235 C C . VAL A 1 155 ? 12.332 -9.974 4.877 1.00 62.16 155 VAL A C 1
ATOM 1236 O O . VAL A 1 155 ? 13.402 -9.854 4.289 1.00 62.82 155 VAL A O 1
ATOM 1240 N N . ASP A 1 156 ? 11.747 -11.153 5.070 1.00 62.13 156 ASP A N 1
ATOM 1241 C CA . ASP A 1 156 ? 12.354 -12.370 4.549 1.00 63.54 156 ASP A CA 1
ATOM 1242 C C . ASP A 1 156 ? 12.373 -12.395 3.023 1.00 63.55 15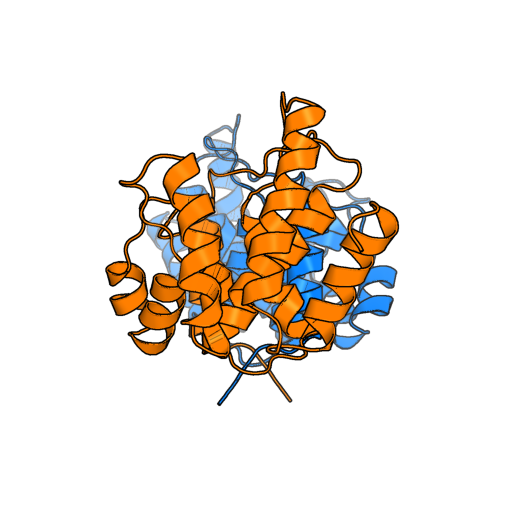6 ASP A C 1
ATOM 1243 O O . ASP A 1 156 ? 13.182 -13.104 2.419 1.00 62.49 156 ASP A O 1
ATOM 1248 N N . ASN A 1 157 ? 11.480 -11.626 2.405 1.00 64.66 157 ASN A N 1
ATOM 1249 C CA . ASN A 1 157 ? 11.406 -11.562 0.948 1.00 64.61 157 ASN A CA 1
ATOM 1250 C C . ASN A 1 157 ? 12.152 -10.332 0.417 1.00 65.13 157 ASN A C 1
ATOM 1251 O O . ASN A 1 157 ? 12.424 -10.227 -0.783 1.00 66.10 157 ASN A O 1
ATOM 1256 N N . LEU A 1 158 ? 12.493 -9.406 1.311 1.00 64.17 158 LEU A N 1
ATOM 1257 C CA . LEU A 1 158 ? 13.228 -8.200 0.917 1.00 63.57 158 LEU A CA 1
ATOM 1258 C C . LEU A 1 158 ? 14.747 -8.383 1.023 1.00 63.75 158 LEU A C 1
ATOM 1259 O O . LEU A 1 158 ? 15.519 -7.558 0.527 1.00 62.86 158 LEU A O 1
ATOM 1264 N N . ARG A 1 159 ? 15.154 -9.476 1.669 1.00 64.73 159 ARG A N 1
ATOM 1265 C CA . ARG A 1 159 ? 16.559 -9.824 1.888 1.00 65.62 159 ARG A CA 1
ATOM 1266 C C . ARG A 1 159 ? 17.369 -9.788 0.590 1.00 65.70 159 ARG A C 1
ATOM 1267 O O . ARG A 1 159 ? 16.809 -9.627 -0.496 1.00 66.14 159 ARG A O 1
ATOM 1275 N N . GLY A 1 160 ? 18.686 -9.950 0.702 1.00 66.38 160 GLY A N 1
ATOM 1276 C CA . GLY A 1 160 ? 19.545 -9.910 -0.475 1.00 65.76 160 GLY A CA 1
ATOM 1277 C C . GLY A 1 160 ? 19.927 -8.478 -0.826 1.00 66.02 160 GLY A C 1
ATOM 1278 O O . GLY A 1 160 ? 20.839 -8.231 -1.626 1.00 66.00 160 GLY A O 1
ATOM 1279 N N . THR A 1 161 ? 19.223 -7.532 -0.202 1.00 66.03 161 THR A N 1
ATOM 1280 C CA . THR A 1 161 ? 19.434 -6.102 -0.421 1.00 64.41 161 THR A CA 1
ATOM 1281 C C . THR A 1 161 ? 20.605 -5.548 0.398 1.00 65.22 161 THR A C 1
ATOM 1282 O O . THR A 1 161 ? 21.742 -5.536 -0.080 1.00 67.06 161 THR A O 1
ATOM 1286 N N . ASN A 1 162 ? 20.345 -5.103 1.626 1.00 64.72 162 ASN A N 1
ATOM 1287 C CA . ASN A 1 162 ? 21.408 -4.536 2.461 1.00 64.17 162 ASN A CA 1
ATOM 1288 C C . ASN A 1 162 ? 21.841 -5.511 3.550 1.00 64.29 162 ASN A C 1
ATOM 1289 O O . ASN A 1 162 ? 21.089 -5.820 4.471 1.00 63.93 162 ASN A O 1
ATOM 1294 N N . ALA A 1 163 ? 23.064 -6.006 3.421 1.00 64.45 163 ALA A N 1
ATOM 1295 C CA . ALA A 1 163 ? 23.607 -6.954 4.385 1.00 63.96 163 ALA A CA 1
ATOM 1296 C C . ALA A 1 163 ? 23.699 -6.330 5.768 1.00 63.40 163 ALA A C 1
ATOM 1297 O O . ALA A 1 163 ? 23.750 -7.033 6.774 1.00 63.53 163 ALA A O 1
ATOM 1299 N N . ASN A 1 164 ? 23.732 -5.007 5.827 1.00 62.58 164 ASN A N 1
ATOM 1300 C CA . ASN A 1 164 ? 23.832 -4.364 7.118 1.00 62.77 164 ASN A CA 1
ATOM 1301 C C . ASN A 1 164 ? 22.477 -4.175 7.780 1.00 63.58 164 ASN A C 1
ATOM 1302 O O . ASN A 1 164 ? 22.296 -4.523 8.944 1.00 64.07 164 ASN A O 1
ATOM 1307 N N . LEU A 1 165 ? 21.526 -3.619 7.040 1.00 63.50 165 LEU A N 1
ATOM 1308 C CA . LEU A 1 165 ? 20.191 -3.406 7.569 1.00 62.81 165 LEU A CA 1
ATOM 1309 C C . LEU A 1 165 ? 19.596 -4.753 7.940 1.00 62.66 165 LEU A C 1
ATOM 1310 O O . LEU A 1 165 ? 19.075 -4.926 9.037 1.00 62.24 165 LEU A O 1
ATOM 1315 N N . GLU A 1 166 ? 19.677 -5.711 7.021 1.00 63.66 166 GLU A N 1
ATOM 1316 C CA . GLU A 1 166 ? 19.140 -7.053 7.252 1.00 63.23 166 GLU A CA 1
ATOM 1317 C C . GLU A 1 166 ? 19.799 -7.739 8.425 1.00 62.50 166 GLU A C 1
ATOM 1318 O O . GLU A 1 166 ? 19.185 -8.561 9.107 1.00 62.47 166 GLU A O 1
ATOM 1324 N N . LEU A 1 167 ? 21.062 -7.413 8.645 1.00 62.49 167 LEU A N 1
ATOM 1325 C CA . LEU A 1 167 ? 21.803 -7.997 9.750 1.00 61.22 167 LEU A CA 1
ATOM 1326 C C . LEU A 1 167 ? 21.162 -7.488 11.043 1.00 59.32 167 LEU A C 1
ATOM 1327 O O . LEU A 1 167 ? 20.929 -8.255 11.969 1.00 58.86 167 LEU A O 1
ATOM 1332 N N . LYS A 1 168 ? 20.872 -6.191 11.088 1.00 57.35 168 LYS A N 1
ATOM 1333 C CA . LYS A 1 168 ? 20.247 -5.593 12.252 1.00 57.21 168 LYS A CA 1
ATOM 1334 C C . LYS A 1 168 ? 18.822 -6.111 12.371 1.00 59.05 168 LYS A C 1
ATOM 1335 O O . LYS A 1 168 ? 18.359 -6.428 13.464 1.00 60.01 168 LYS A O 1
ATOM 1341 N N . LEU A 1 169 ? 18.121 -6.198 11.246 1.00 59.99 169 LEU A N 1
ATOM 1342 C CA . LEU A 1 169 ? 16.759 -6.712 11.254 1.00 59.50 169 LEU A CA 1
ATOM 1343 C C . LEU A 1 169 ? 16.782 -8.017 12.020 1.00 59.89 169 LEU A C 1
ATOM 1344 O O . LEU A 1 169 ? 15.989 -8.224 12.923 1.00 58.85 169 LEU A O 1
ATOM 1349 N N . ASP A 1 170 ? 17.714 -8.884 11.646 1.00 62.57 170 ASP A N 1
ATOM 1350 C CA . ASP A 1 170 ? 17.873 -10.179 12.282 1.00 67.60 170 ASP A CA 1
ATOM 1351 C C . ASP A 1 170 ? 18.127 -10.059 13.770 1.00 69.33 170 ASP A C 1
ATOM 1352 O O . ASP A 1 170 ? 17.729 -10.926 14.550 1.00 68.07 170 ASP A O 1
ATOM 1357 N N . GLU A 1 171 ? 18.814 -8.994 14.157 1.00 70.79 171 GLU A N 1
ATOM 1358 C CA . GLU A 1 171 ? 19.102 -8.762 15.555 1.00 72.48 171 GLU A CA 1
ATOM 1359 C C . GLU A 1 171 ? 17.821 -8.617 16.354 1.00 72.48 171 GLU A C 1
ATOM 1360 O O . GLU A 1 171 ? 17.740 -9.062 17.495 1.00 71.96 171 GLU A O 1
ATOM 1366 N N . ILE A 1 172 ? 16.824 -7.990 15.739 1.00 73.76 172 ILE A N 1
ATOM 1367 C CA . ILE A 1 172 ? 15.526 -7.776 16.367 1.00 74.47 172 ILE A CA 1
ATOM 1368 C C . ILE A 1 172 ? 14.690 -9.060 16.318 1.00 75.07 172 ILE A C 1
ATOM 1369 O O . ILE A 1 172 ? 13.861 -9.296 17.192 1.00 75.91 172 ILE A O 1
ATOM 1374 N N . PHE A 1 173 ? 14.933 -9.896 15.312 1.00 74.75 173 PHE A N 1
ATOM 1375 C CA . PHE A 1 173 ? 14.196 -11.140 15.157 1.00 74.79 173 PHE A CA 1
ATOM 1376 C C . PHE A 1 173 ? 14.724 -12.269 16.043 1.00 76.02 173 PHE A C 1
ATOM 1377 O O . PHE A 1 173 ? 13.936 -13.068 16.551 1.00 76.57 173 PHE A O 1
ATOM 1385 N N . ARG A 1 174 ? 16.041 -12.358 16.230 1.00 76.97 174 ARG A N 1
ATOM 1386 C CA . ARG A 1 174 ? 16.586 -13.425 17.074 1.00 76.53 174 ARG A CA 1
ATOM 1387 C C . ARG A 1 174 ? 16.459 -13.111 18.561 1.00 76.51 174 ARG A C 1
ATOM 1388 O O . ARG A 1 174 ? 16.361 -14.030 19.371 1.00 76.68 174 ARG A O 1
ATOM 1396 N N . GLN A 1 175 ? 16.461 -11.822 18.911 1.00 78.27 175 GLN A N 1
ATOM 1397 C CA . GLN A 1 175 ? 16.310 -11.386 20.305 1.00 78.65 175 GLN A CA 1
ATOM 1398 C C . GLN A 1 175 ? 14.913 -11.757 20.769 1.00 78.67 175 GLN A C 1
ATOM 1399 O O . GLN A 1 175 ? 14.703 -12.126 21.924 1.00 78.72 175 GLN A O 1
ATOM 1405 N N . ARG A 1 176 ? 13.955 -11.628 19.858 1.00 78.62 176 ARG A N 1
ATOM 1406 C CA . ARG A 1 176 ? 12.573 -11.955 20.158 1.00 79.18 176 ARG A CA 1
ATOM 1407 C C . ARG A 1 176 ? 12.414 -13.469 20.205 1.00 78.85 176 ARG A C 1
ATOM 1408 O O . ARG A 1 176 ? 11.895 -14.012 21.172 1.00 78.80 176 ARG A O 1
ATOM 1416 N N . GLY A 1 177 ? 12.866 -14.154 19.164 1.00 78.07 177 GLY A N 1
ATOM 1417 C CA . GLY A 1 177 ? 12.741 -15.595 19.157 1.00 79.89 177 GLY A CA 1
ATOM 1418 C C . GLY A 1 177 ? 12.083 -16.122 17.905 1.00 81.02 177 GLY A C 1
ATOM 1419 O O . GLY A 1 177 ? 11.371 -17.126 17.933 1.00 82.19 177 GLY A O 1
ATOM 1420 N N . LEU A 1 178 ? 12.324 -15.433 16.797 1.00 80.86 178 LEU A N 1
ATOM 1421 C CA . LEU A 1 178 ? 11.769 -15.820 15.500 1.00 79.12 178 LEU A CA 1
ATOM 1422 C C . LEU A 1 178 ? 12.878 -16.295 14.571 1.00 77.92 178 LEU A C 1
ATOM 1423 O O . LEU A 1 178 ? 12.614 -16.851 13.506 1.00 77.11 178 LEU A O 1
ATOM 1428 N N . LEU A 1 179 ? 14.123 -16.069 14.971 1.00 76.75 179 LEU A N 1
ATOM 1429 C CA . LEU A 1 179 ? 15.250 -16.472 14.142 1.00 75.75 179 LEU A CA 1
ATOM 1430 C C . LEU A 1 179 ? 16.082 -17.519 14.863 1.00 76.06 179 LEU A C 1
ATOM 1431 O O . LEU A 1 179 ? 16.091 -17.570 16.092 1.00 77.43 179 LEU A O 1
ATOM 1436 N N . ALA B 1 2 ? 25.262 16.273 -8.796 1.00 75.54 2 ALA B N 1
ATOM 1437 C CA . ALA B 1 2 ? 25.352 15.058 -7.996 1.00 75.54 2 ALA B CA 1
ATOM 1438 C C . ALA B 1 2 ? 25.644 15.375 -6.520 1.00 75.61 2 ALA B C 1
ATOM 1439 O O . ALA B 1 2 ? 26.778 15.229 -6.059 1.00 75.49 2 ALA B O 1
ATOM 1441 N N . THR B 1 3 ? 24.612 15.800 -5.789 1.00 75.25 3 THR B N 1
ATOM 1442 C CA . THR B 1 3 ? 24.729 16.169 -4.369 1.00 73.63 3 THR B CA 1
ATOM 1443 C C . THR B 1 3 ? 24.003 15.213 -3.422 1.00 72.01 3 THR B C 1
ATOM 1444 O O . THR B 1 3 ? 23.196 14.391 -3.862 1.00 73.09 3 THR B O 1
ATOM 1448 N N . TYR B 1 4 ? 24.271 15.341 -2.119 1.00 68.94 4 TYR B N 1
ATOM 1449 C CA . TYR B 1 4 ? 23.643 14.473 -1.116 1.00 65.13 4 TYR B CA 1
ATOM 1450 C C . TYR B 1 4 ? 24.091 14.772 0.309 1.00 62.29 4 TYR B C 1
ATOM 1451 O O . TYR B 1 4 ? 25.274 14.953 0.568 1.00 62.45 4 TYR B O 1
ATOM 1460 N N . PRO B 1 5 ? 23.153 14.788 1.264 1.00 60.12 5 PRO B N 1
ATOM 1461 C CA . PRO B 1 5 ? 23.537 15.071 2.647 1.00 57.61 5 PRO B CA 1
ATOM 1462 C C . PRO B 1 5 ? 24.400 13.954 3.167 1.00 55.72 5 PRO B C 1
ATOM 1463 O O . PRO B 1 5 ? 24.333 12.829 2.679 1.00 57.11 5 PRO B O 1
ATOM 1467 N N . SER B 1 6 ? 25.222 14.272 4.152 1.00 53.68 6 SER B N 1
ATOM 1468 C CA . SER B 1 6 ? 26.107 13.288 4.742 1.00 51.06 6 SER B CA 1
ATOM 1469 C C . SER B 1 6 ? 25.398 12.541 5.886 1.00 51.01 6 SER B C 1
ATOM 1470 O O . SER B 1 6 ? 24.272 12.895 6.284 1.00 48.14 6 SER B O 1
ATOM 1473 N N . ALA B 1 7 ? 26.072 11.513 6.409 1.00 51.90 7 ALA B N 1
ATOM 1474 C CA . ALA B 1 7 ? 25.552 10.703 7.515 1.00 50.22 7 ALA B CA 1
ATOM 1475 C C . ALA B 1 7 ? 25.514 11.553 8.774 1.00 49.88 7 ALA B C 1
ATOM 1476 O O . ALA B 1 7 ? 24.663 11.362 9.641 1.00 49.92 7 ALA B O 1
ATOM 1478 N N . LYS B 1 8 ? 26.428 12.512 8.859 1.00 50.08 8 LYS B N 1
ATOM 1479 C CA . LYS B 1 8 ? 26.473 13.408 10.004 1.00 52.37 8 LYS B CA 1
ATOM 1480 C C . LYS B 1 8 ? 25.258 14.335 10.002 1.00 52.97 8 LYS B C 1
ATOM 1481 O O . LYS B 1 8 ? 24.697 14.629 11.058 1.00 54.52 8 LYS B O 1
ATOM 1487 N N . PHE B 1 9 ? 24.858 14.796 8.817 1.00 51.78 9 PHE B N 1
ATOM 1488 C CA . PHE B 1 9 ? 23.712 15.698 8.695 1.00 50.70 9 PHE B CA 1
ATOM 1489 C C . PHE B 1 9 ? 22.364 15.025 9.009 1.00 50.35 9 PHE B C 1
ATOM 1490 O O . PHE B 1 9 ? 21.412 15.657 9.482 1.00 47.63 9 PHE B O 1
ATOM 1498 N N . MET B 1 10 ? 22.301 13.732 8.735 1.00 50.65 10 MET B N 1
ATOM 1499 C CA . MET B 1 10 ? 21.102 12.980 8.991 1.00 51.60 10 MET B CA 1
ATOM 1500 C C . MET B 1 10 ? 21.076 12.643 10.477 1.00 54.51 10 MET B C 1
ATOM 1501 O O . MET B 1 10 ? 20.011 12.630 11.100 1.00 54.20 10 MET B O 1
ATOM 1506 N N . GLU B 1 11 ? 22.251 12.380 11.052 1.00 55.64 11 GLU B N 1
ATOM 1507 C CA . GLU B 1 11 ? 22.349 12.085 12.479 1.00 54.72 11 GLU B CA 1
ATOM 1508 C C . GLU B 1 11 ? 22.033 13.364 13.263 1.00 53.40 11 GLU B C 1
ATOM 1509 O O . GLU B 1 11 ? 21.632 13.304 14.427 1.00 52.37 11 GLU B O 1
ATOM 1515 N N . CYS B 1 12 ? 22.218 14.515 12.618 1.00 52.11 12 CYS B N 1
ATOM 1516 C CA . CYS B 1 12 ? 21.906 15.803 13.244 1.00 53.15 12 CYS B CA 1
ATOM 1517 C C . CYS B 1 12 ? 20.404 16.109 13.094 1.00 52.95 12 CYS B C 1
ATOM 1518 O O . CYS B 1 12 ? 19.749 16.584 14.029 1.00 51.37 12 CYS B O 1
ATOM 1521 N N . LEU B 1 13 ? 19.875 15.853 11.899 1.00 53.85 13 LEU B N 1
ATOM 1522 C CA . LEU B 1 13 ? 18.458 16.073 11.621 1.00 53.30 13 LEU B CA 1
ATOM 1523 C C . LEU B 1 13 ? 17.686 15.156 12.553 1.00 52.60 13 LEU B C 1
ATOM 1524 O O . LEU B 1 13 ? 16.687 15.553 13.140 1.00 51.92 13 LEU B O 1
ATOM 1529 N N . GLN B 1 14 ? 18.167 13.924 12.678 1.00 51.78 14 GLN B N 1
ATOM 1530 C CA . GLN B 1 14 ? 17.527 12.929 13.518 1.00 51.57 14 GLN B CA 1
ATOM 1531 C C . GLN B 1 14 ? 17.578 13.357 14.956 1.00 51.36 14 GLN B C 1
ATOM 1532 O O . GLN B 1 14 ? 16.635 13.163 15.714 1.00 50.43 14 GLN B O 1
ATOM 1538 N N . TYR B 1 15 ? 18.697 13.950 15.327 1.00 51.66 15 TYR B N 1
ATOM 1539 C CA . TYR B 1 15 ? 18.894 14.400 16.687 1.00 50.05 15 TYR B CA 1
ATOM 1540 C C . TYR B 1 15 ? 17.910 15.522 17.049 1.00 48.04 15 TYR B C 1
ATOM 1541 O O . TYR B 1 15 ? 17.170 15.417 18.028 1.00 46.32 15 TYR B O 1
ATOM 1550 N N . ALA B 1 16 ? 17.892 16.588 16.257 1.00 46.00 16 ALA B N 1
ATOM 1551 C CA . ALA B 1 16 ? 16.974 17.685 16.529 1.00 47.04 16 ALA B CA 1
ATOM 1552 C C . ALA B 1 16 ? 15.529 17.161 16.596 1.00 47.69 16 ALA B C 1
ATOM 1553 O O . ALA B 1 16 ? 14.742 17.581 17.432 1.00 45.65 16 ALA B O 1
ATOM 1555 N N . ALA B 1 17 ? 15.195 16.231 15.709 1.00 49.51 17 ALA B N 1
ATOM 1556 C CA . ALA B 1 17 ? 13.865 15.658 15.662 1.00 50.55 17 ALA B CA 1
ATOM 1557 C C . ALA B 1 17 ? 13.564 14.949 16.968 1.00 51.84 17 ALA B C 1
ATOM 1558 O O . ALA B 1 17 ? 12.475 15.068 17.530 1.00 53.11 17 ALA B O 1
ATOM 1560 N N . PHE B 1 18 ? 14.542 14.192 17.441 1.00 54.82 18 PHE B N 1
ATOM 1561 C CA . PHE B 1 18 ? 14.415 13.424 18.673 1.00 55.97 18 PHE B CA 1
ATOM 1562 C C . PHE B 1 18 ? 14.330 14.310 19.909 1.00 55.77 18 PHE B C 1
ATOM 1563 O O . PHE B 1 18 ? 13.396 14.218 20.696 1.00 54.01 18 PHE B O 1
ATOM 1571 N N . LYS B 1 19 ? 15.338 15.161 20.052 1.00 55.40 19 LYS B N 1
ATOM 1572 C CA . LYS B 1 19 ? 15.469 16.096 21.158 1.00 55.93 19 LYS B CA 1
ATOM 1573 C C . LYS B 1 19 ? 14.324 17.092 21.326 1.00 57.19 19 LYS B C 1
ATOM 1574 O O . LYS B 1 19 ? 14.146 17.663 22.407 1.00 57.80 19 LYS B O 1
ATOM 1580 N N . HIS B 1 20 ? 13.562 17.315 20.257 1.00 58.02 20 HIS B N 1
ATOM 1581 C CA . HIS B 1 20 ? 12.422 18.238 20.291 1.00 56.64 20 HIS B CA 1
ATOM 1582 C C . HIS B 1 20 ? 11.143 17.426 20.272 1.00 56.65 20 HIS B C 1
ATOM 1583 O O . HIS B 1 20 ? 10.073 17.997 20.314 1.00 57.06 20 HIS B O 1
ATOM 1590 N N . ARG B 1 21 ? 11.249 16.103 20.224 1.00 57.37 21 ARG B N 1
ATOM 1591 C CA . ARG B 1 21 ? 10.066 15.276 20.125 1.00 60.37 21 ARG B CA 1
ATOM 1592 C C . ARG B 1 21 ? 8.854 15.677 20.966 1.00 62.21 21 ARG B C 1
ATOM 1593 O O . ARG B 1 21 ? 7.719 15.438 20.549 1.00 61.21 21 ARG B O 1
ATOM 1601 N N . GLN B 1 22 ? 9.061 16.297 22.128 1.00 64.34 22 GLN B N 1
ATOM 1602 C CA . GLN B 1 22 ? 7.926 16.691 22.977 1.00 65.78 22 GLN B CA 1
ATOM 1603 C C . GLN B 1 22 ? 7.547 18.169 22.906 1.00 65.56 22 GLN B C 1
ATOM 1604 O O . GLN B 1 22 ? 6.534 18.587 23.478 1.00 65.56 22 GLN B O 1
ATOM 1610 N N . GLN B 1 23 ? 8.350 18.947 22.186 1.00 65.94 23 GLN B N 1
ATOM 1611 C CA . GLN B 1 23 ? 8.121 20.383 22.031 1.00 66.09 23 GLN B CA 1
ATOM 1612 C C . GLN B 1 23 ? 7.243 20.676 20.830 1.00 67.29 23 GLN B C 1
ATOM 1613 O O . GLN B 1 23 ? 7.406 20.071 19.774 1.00 68.34 23 GLN B O 1
ATOM 1619 N N . ARG B 1 24 ? 6.314 21.608 20.993 1.00 68.75 24 ARG B N 1
ATOM 1620 C CA . ARG B 1 24 ? 5.411 21.961 19.905 1.00 70.54 24 ARG B CA 1
ATOM 1621 C C . ARG B 1 24 ? 5.381 23.473 19.682 1.00 72.23 24 ARG B C 1
ATOM 1622 O O . ARG B 1 24 ? 5.682 24.251 20.590 1.00 71.16 24 ARG B O 1
ATOM 1630 N N . ARG B 1 25 ? 5.025 23.878 18.464 1.00 74.13 25 ARG B N 1
ATOM 1631 C CA . ARG B 1 25 ? 4.929 25.290 18.126 1.00 75.73 25 ARG B CA 1
ATOM 1632 C C . ARG B 1 25 ? 3.610 25.798 18.695 1.00 76.39 25 ARG B C 1
ATOM 1633 O O . ARG B 1 25 ? 2.587 25.106 18.645 1.00 76.38 25 ARG B O 1
ATOM 1641 N N . LYS B 1 26 ? 3.644 27.012 19.236 1.00 77.67 26 LYS B N 1
ATOM 1642 C CA . LYS B 1 26 ? 2.474 27.626 19.847 1.00 77.98 26 LYS B CA 1
ATOM 1643 C C . LYS B 1 26 ? 1.495 28.202 18.822 1.00 78.59 26 LYS B C 1
ATOM 1644 O O . LYS B 1 26 ? 1.421 29.417 18.629 1.00 78.74 26 LYS B O 1
ATOM 1650 N N . ASP B 1 27 ? 0.756 27.316 18.157 1.00 79.40 27 ASP B N 1
ATOM 1651 C CA . ASP B 1 27 ? -0.251 27.722 17.176 1.00 79.65 27 ASP B CA 1
ATOM 1652 C C . ASP B 1 27 ? -1.557 26.960 17.465 1.00 80.53 27 ASP B C 1
ATOM 1653 O O . ASP B 1 27 ? -1.603 26.101 18.356 1.00 80.56 27 ASP B O 1
ATOM 1658 N N . PRO B 1 28 ? -2.643 27.287 16.743 1.00 81.35 28 PRO B N 1
ATOM 1659 C CA . PRO B 1 28 ? -3.907 26.583 16.984 1.00 79.90 28 PRO B CA 1
ATOM 1660 C C . PRO B 1 28 ? -3.745 25.075 16.824 1.00 78.63 28 PRO B C 1
ATOM 1661 O O . PRO B 1 28 ? -4.074 24.301 17.722 1.00 77.20 28 PRO B O 1
ATOM 1665 N N . GLN B 1 29 ? -3.226 24.665 15.676 1.00 77.90 29 GLN B N 1
ATOM 1666 C CA . GLN B 1 29 ? -3.039 23.248 15.403 1.00 78.23 29 GLN B CA 1
ATOM 1667 C C . GLN B 1 29 ? -2.150 22.518 16.417 1.00 77.29 29 GLN B C 1
ATOM 1668 O O . GLN B 1 29 ? -2.380 21.346 16.706 1.00 78.08 29 GLN B O 1
ATOM 1674 N N . GLU B 1 30 ? -1.159 23.231 16.962 1.00 76.79 30 GLU B N 1
ATOM 1675 C CA . GLU B 1 30 ? -0.161 22.714 17.928 1.00 74.17 30 GLU B CA 1
ATOM 1676 C C . GLU B 1 30 ? 0.802 21.779 17.204 1.00 71.57 30 GLU B C 1
ATOM 1677 O O . GLU B 1 30 ? 1.095 20.672 17.666 1.00 69.65 30 GLU B O 1
ATOM 1683 N N . THR B 1 31 ? 1.294 22.261 16.066 1.00 69.05 31 THR B N 1
ATOM 1684 C CA . THR B 1 31 ? 2.215 21.525 15.209 1.00 65.65 31 THR B CA 1
ATOM 1685 C C . THR B 1 31 ? 3.577 21.297 15.877 1.00 64.01 31 THR B C 1
ATOM 1686 O O . THR B 1 31 ? 4.040 22.142 16.645 1.00 63.46 31 THR B O 1
ATOM 1690 N N . PRO B 1 32 ? 4.222 20.130 15.611 1.00 62.30 32 PRO B N 1
ATOM 1691 C CA . PRO B 1 32 ? 5.529 19.809 16.203 1.00 59.47 32 PRO B CA 1
ATOM 1692 C C . PRO B 1 32 ? 6.503 20.966 16.075 1.00 58.66 32 PRO B C 1
ATOM 1693 O O . PRO B 1 32 ? 6.472 21.685 15.088 1.00 59.60 32 PRO B O 1
ATOM 1697 N N . TYR B 1 33 ? 7.362 21.150 17.071 1.00 56.80 33 TYR B N 1
ATOM 1698 C CA . TYR B 1 33 ? 8.317 22.238 17.005 1.00 55.05 33 TYR B CA 1
ATOM 1699 C C . TYR B 1 33 ? 9.437 21.926 16.024 1.00 53.83 33 TYR B C 1
ATOM 1700 O O . TYR B 1 33 ? 10.079 22.830 15.491 1.00 53.60 33 TYR B O 1
ATOM 1709 N N . VAL B 1 34 ? 9.667 20.641 15.782 1.00 55.06 34 VAL B N 1
ATOM 1710 C CA . VAL B 1 34 ? 10.706 20.208 14.844 1.00 55.24 34 VAL B CA 1
ATOM 1711 C C . VAL B 1 34 ? 10.445 20.861 13.477 1.00 55.06 34 VAL B C 1
ATOM 1712 O O . VAL B 1 34 ? 11.381 21.126 12.726 1.00 56.40 34 VAL B O 1
ATOM 1716 N N . ASN B 1 35 ? 9.179 21.119 13.149 1.00 53.95 35 ASN B N 1
ATOM 1717 C CA . ASN B 1 35 ? 8.868 21.745 11.873 1.00 52.39 35 ASN B CA 1
ATOM 1718 C C . ASN B 1 35 ? 9.615 23.067 11.777 1.00 50.43 35 ASN B C 1
ATOM 1719 O O . ASN B 1 35 ? 10.289 23.357 10.785 1.00 50.77 35 ASN B O 1
ATOM 1724 N N . HIS B 1 36 ? 9.506 23.869 12.818 1.00 48.29 36 HIS B N 1
ATOM 1725 C CA . HIS B 1 36 ? 10.202 25.135 12.845 1.00 47.33 36 HIS B CA 1
ATOM 1726 C C . HIS B 1 36 ? 11.665 25.027 12.421 1.00 46.08 36 HIS B C 1
ATOM 1727 O O . HIS B 1 36 ? 12.053 25.561 11.379 1.00 45.87 36 HIS B O 1
ATOM 1734 N N . VAL B 1 37 ? 12.467 24.339 13.242 1.00 44.28 37 VAL B N 1
ATOM 1735 C CA . VAL B 1 37 ? 13.903 24.203 13.001 1.00 41.17 37 VAL B CA 1
ATOM 1736 C C . VAL B 1 37 ? 14.178 23.816 11.571 1.00 39.45 37 VAL B C 1
ATOM 1737 O O . VAL B 1 37 ? 15.062 24.395 10.937 1.00 37.75 37 VAL B O 1
ATOM 1741 N N . ILE B 1 38 ? 13.375 22.885 11.060 1.00 40.70 38 ILE B N 1
ATOM 1742 C CA . ILE B 1 38 ? 13.466 22.449 9.673 1.00 40.92 38 ILE B CA 1
ATOM 1743 C C . ILE B 1 38 ? 13.141 23.637 8.762 1.00 40.31 38 ILE B C 1
ATOM 1744 O O . ILE B 1 38 ? 13.927 23.974 7.875 1.00 41.40 38 ILE B O 1
ATOM 1749 N N . ASN B 1 39 ? 11.991 24.278 8.965 1.00 41.85 39 ASN B N 1
ATOM 1750 C CA . ASN B 1 39 ? 11.659 25.432 8.118 1.00 45.51 39 ASN B CA 1
ATOM 1751 C C . ASN B 1 39 ? 12.884 26.371 8.093 1.00 46.24 39 ASN B C 1
ATOM 1752 O O . ASN B 1 39 ? 13.305 26.850 7.026 1.00 47.09 39 ASN B O 1
ATOM 1757 N N . VAL B 1 40 ? 13.467 26.593 9.271 1.00 46.90 40 VAL B N 1
ATOM 1758 C CA . VAL B 1 40 ? 14.648 27.464 9.420 1.00 48.91 40 VAL B CA 1
ATOM 1759 C C . VAL B 1 40 ? 15.859 26.948 8.626 1.00 50.83 40 VAL B C 1
ATOM 1760 O O . VAL B 1 40 ? 16.490 27.682 7.846 1.00 49.81 40 VAL B O 1
ATOM 1764 N N . SER B 1 41 ? 16.191 25.683 8.823 1.00 52.06 41 SER B N 1
ATOM 1765 C CA . SER B 1 41 ? 17.304 25.136 8.090 1.00 53.63 41 SER B CA 1
ATOM 1766 C C . SER B 1 41 ? 16.961 25.116 6.599 1.00 52.83 41 SER B C 1
ATOM 1767 O O . SER B 1 41 ? 17.829 25.358 5.757 1.00 53.86 41 SER B O 1
ATOM 1770 N N . THR B 1 42 ? 15.703 24.857 6.256 1.00 52.03 42 THR B N 1
ATOM 1771 C CA . THR B 1 42 ? 15.349 24.826 4.834 1.00 53.25 42 THR B CA 1
ATOM 1772 C C . THR B 1 42 ? 15.420 26.204 4.165 1.00 50.97 42 THR B C 1
ATOM 1773 O O . THR B 1 42 ? 15.858 26.307 3.020 1.00 51.52 42 THR B O 1
ATOM 1777 N N . ILE B 1 43 ? 14.984 27.250 4.863 1.00 48.36 43 ILE B N 1
ATOM 1778 C CA . ILE B 1 43 ? 15.051 28.613 4.325 1.00 47.75 43 ILE B CA 1
ATOM 1779 C C . ILE B 1 43 ? 16.448 28.912 3.748 1.00 47.58 43 ILE B C 1
ATOM 1780 O O . ILE B 1 43 ? 16.578 29.464 2.660 1.00 45.64 43 ILE B O 1
ATOM 1785 N N . LEU B 1 44 ? 17.485 28.548 4.499 1.00 48.88 44 LEU B N 1
ATOM 1786 C CA . LEU B 1 44 ? 18.858 28.795 4.087 1.00 47.80 44 LEU B CA 1
ATOM 1787 C C . LEU B 1 44 ? 19.220 28.004 2.854 1.00 48.01 44 LEU B C 1
ATOM 1788 O O . LEU B 1 44 ? 19.843 28.529 1.944 1.00 48.36 44 LEU B O 1
ATOM 1793 N N . SER B 1 45 ? 18.825 26.737 2.825 1.00 47.61 45 SER B N 1
ATOM 1794 C CA . SER B 1 45 ? 19.126 25.893 1.683 1.00 46.73 45 SER B CA 1
ATOM 1795 C C . SER B 1 45 ? 18.456 26.370 0.420 1.00 47.77 45 SER B C 1
ATOM 1796 O O . SER B 1 45 ? 19.116 26.728 -0.551 1.00 45.69 45 SER B O 1
ATOM 1799 N N . VAL B 1 46 ? 17.130 26.337 0.454 1.00 50.00 46 VAL B N 1
ATOM 1800 C CA . VAL B 1 46 ? 16.296 26.732 -0.667 1.00 52.06 46 VAL B CA 1
ATOM 1801 C C . VAL B 1 46 ? 16.372 28.209 -0.984 1.00 53.93 46 VAL B C 1
ATOM 1802 O O . VAL B 1 46 ? 16.767 28.600 -2.078 1.00 56.70 46 VAL B O 1
ATOM 1806 N N . GLU B 1 47 ? 16.002 29.041 -0.030 1.00 54.74 47 GLU B N 1
ATOM 1807 C CA . GLU B 1 47 ? 15.986 30.455 -0.300 1.00 56.56 47 GLU B CA 1
ATOM 1808 C C . GLU B 1 47 ? 17.325 31.151 -0.330 1.00 57.88 47 GLU B C 1
ATOM 1809 O O . GLU B 1 47 ? 17.610 31.881 -1.278 1.00 59.82 47 GLU B O 1
ATOM 1815 N N . ALA B 1 48 ? 18.143 30.917 0.695 1.00 58.59 48 ALA B N 1
ATOM 1816 C CA . ALA B 1 48 ? 19.480 31.518 0.814 1.00 54.87 48 ALA B CA 1
ATOM 1817 C C . ALA B 1 48 ? 20.524 30.756 -0.020 1.00 52.90 48 ALA B C 1
ATOM 1818 O O . ALA B 1 48 ? 21.711 31.069 0.016 1.00 51.42 48 ALA B O 1
ATOM 1820 N N . CYS B 1 49 ? 20.062 29.769 -0.779 1.00 51.47 49 CYS B N 1
ATOM 1821 C CA . CYS B 1 49 ? 20.928 28.932 -1.600 1.00 50.51 49 CYS B CA 1
ATOM 1822 C C . CYS B 1 49 ? 22.235 28.584 -0.846 1.00 49.48 49 CYS B C 1
ATOM 1823 O O . CYS B 1 49 ? 23.315 28.713 -1.416 1.00 48.50 49 CYS B O 1
ATOM 1826 N N . ILE B 1 50 ? 22.142 28.133 0.415 1.00 48.67 50 ILE B N 1
ATOM 1827 C CA . ILE B 1 50 ? 23.342 27.767 1.201 1.00 49.02 50 ILE B CA 1
ATOM 1828 C C . ILE B 1 50 ? 23.833 26.341 0.952 1.00 49.58 50 ILE B C 1
ATOM 1829 O O . ILE B 1 50 ? 23.088 25.383 1.113 1.00 50.91 50 ILE B O 1
ATOM 1834 N N . THR B 1 51 ? 25.110 26.205 0.611 1.00 50.38 51 THR B N 1
ATOM 1835 C CA . THR B 1 51 ? 25.693 24.901 0.292 1.00 50.73 51 THR B CA 1
ATOM 1836 C C . THR B 1 51 ? 26.672 24.293 1.322 1.00 50.47 51 THR B C 1
ATOM 1837 O O . THR B 1 51 ? 27.336 23.295 1.041 1.00 50.07 51 THR B O 1
ATOM 1841 N N . ASP B 1 52 ? 26.720 24.899 2.512 1.00 51.39 52 ASP B N 1
ATOM 1842 C CA . ASP B 1 52 ? 27.585 24.502 3.628 1.00 50.19 52 ASP B CA 1
ATOM 1843 C C . ASP B 1 52 ? 26.808 23.821 4.755 1.00 51.28 52 ASP B C 1
ATOM 1844 O O . ASP B 1 52 ? 25.986 24.454 5.427 1.00 49.87 52 ASP B O 1
ATOM 1849 N N . GLU B 1 53 ? 27.083 22.539 4.975 1.00 53.12 53 GLU B N 1
ATOM 1850 C CA . GLU B 1 53 ? 26.402 21.789 6.027 1.00 54.83 53 GLU B CA 1
ATOM 1851 C C . GLU B 1 53 ? 26.608 22.314 7.446 1.00 55.94 53 GLU B C 1
ATOM 1852 O O . GLU B 1 53 ? 25.702 22.223 8.275 1.00 57.45 53 GLU B O 1
ATOM 1858 N N . GLY B 1 54 ? 27.789 22.853 7.732 1.00 54.93 54 GLY B N 1
ATOM 1859 C CA . GLY B 1 54 ? 28.029 23.380 9.058 1.00 55.70 54 GLY B CA 1
ATOM 1860 C C . GLY B 1 54 ? 26.969 24.388 9.477 1.00 56.36 54 GLY B C 1
ATOM 1861 O O . GLY B 1 54 ? 26.760 24.608 10.668 1.00 57.27 54 GLY B O 1
ATOM 1862 N N . VAL B 1 55 ? 26.307 25.004 8.494 1.00 56.07 55 VAL B N 1
ATOM 1863 C CA . VAL B 1 55 ? 25.256 26.007 8.726 1.00 56.18 55 VAL B CA 1
ATOM 1864 C C . VAL B 1 55 ? 23.879 25.333 8.728 1.00 56.19 55 VAL B C 1
ATOM 1865 O O . VAL B 1 55 ? 22.998 25.671 9.525 1.00 55.36 55 VAL B O 1
ATOM 1869 N N . LEU B 1 56 ? 23.709 24.378 7.819 1.00 54.84 56 LEU B N 1
ATOM 1870 C CA . LEU B 1 56 ? 22.461 23.652 7.704 1.00 53.09 56 LEU B CA 1
ATOM 1871 C C . LEU B 1 56 ? 22.248 22.793 8.956 1.00 52.69 56 LEU B C 1
ATOM 1872 O O . LEU B 1 56 ? 21.129 22.649 9.449 1.00 53.68 56 LEU B O 1
ATOM 1877 N N . MET B 1 57 ? 23.314 22.231 9.500 1.00 51.84 57 MET B N 1
ATOM 1878 C CA . MET B 1 57 ? 23.142 21.436 10.705 1.00 50.88 57 MET B CA 1
ATOM 1879 C C . MET B 1 57 ? 23.032 22.392 11.885 1.00 47.87 57 MET B C 1
ATOM 1880 O O . MET B 1 57 ? 22.279 22.144 12.814 1.00 45.56 57 MET B O 1
ATOM 1885 N N . ALA B 1 58 ? 23.777 23.492 11.841 1.00 45.58 58 ALA B N 1
ATOM 1886 C CA . ALA B 1 58 ? 23.718 24.455 12.923 1.00 45.58 58 ALA B CA 1
ATOM 1887 C C . ALA B 1 58 ? 22.280 24.942 13.088 1.00 47.16 58 ALA B C 1
ATOM 1888 O O . ALA B 1 58 ? 21.779 25.067 14.210 1.00 46.51 58 ALA B O 1
ATOM 1890 N N . ALA B 1 59 ? 21.623 25.219 11.961 1.00 50.38 59 ALA B N 1
ATOM 1891 C CA . ALA B 1 59 ? 20.231 25.682 11.943 1.00 49.31 59 ALA B CA 1
ATOM 1892 C C . ALA B 1 59 ? 19.298 24.589 12.456 1.00 49.90 59 ALA B C 1
ATOM 1893 O O . ALA B 1 59 ? 18.309 24.877 13.133 1.00 51.04 59 ALA B O 1
ATOM 1895 N N . LEU B 1 60 ? 19.592 23.336 12.130 1.00 50.01 60 LEU B N 1
ATOM 1896 C CA . LEU B 1 60 ? 18.744 22.266 12.616 1.00 50.85 60 LEU B CA 1
ATOM 1897 C C . LEU B 1 60 ? 18.758 22.252 14.142 1.00 52.22 60 LEU B C 1
ATOM 1898 O O . LEU B 1 60 ? 17.780 21.853 14.768 1.00 54.36 60 LEU B O 1
ATOM 1903 N N . LEU B 1 61 ? 19.854 22.728 14.732 1.00 52.59 61 LEU B N 1
ATOM 1904 C CA . LEU B 1 61 ? 20.032 22.748 16.190 1.00 52.79 61 LEU B CA 1
ATOM 1905 C C . LEU B 1 61 ? 20.022 24.149 16.801 1.00 53.94 61 LEU B C 1
ATOM 1906 O O . LEU B 1 61 ? 20.526 24.351 17.908 1.00 54.30 61 LEU B O 1
ATOM 1911 N N . HIS B 1 62 ? 19.468 25.109 16.071 1.00 54.27 62 HIS B N 1
ATOM 1912 C CA . HIS B 1 62 ? 19.408 26.483 16.530 1.00 53.91 62 HIS B CA 1
ATOM 1913 C C . HIS B 1 62 ? 18.394 26.731 17.635 1.00 55.85 62 HIS B C 1
ATOM 1914 O O . HIS B 1 62 ? 17.954 27.862 17.823 1.00 57.48 62 HIS B O 1
ATOM 1921 N N . ASP B 1 63 ? 17.990 25.690 18.356 1.00 58.90 63 ASP B N 1
ATOM 1922 C CA . ASP B 1 63 ? 17.042 25.859 19.469 1.00 59.01 63 ASP B CA 1
ATOM 1923 C C . ASP B 1 63 ? 17.112 24.693 20.455 1.00 58.16 63 ASP B C 1
ATOM 1924 O O . ASP B 1 63 ? 16.445 24.734 21.478 1.00 56.88 63 ASP B O 1
ATOM 1929 N N . VAL B 1 64 ? 17.917 23.668 20.157 1.00 58.26 64 VAL B N 1
ATOM 1930 C CA . VAL B 1 64 ? 18.039 22.516 21.057 1.00 59.02 64 VAL B CA 1
ATOM 1931 C C . VAL B 1 64 ? 18.706 22.862 22.381 1.00 59.45 64 VAL B C 1
ATOM 1932 O O . VAL B 1 64 ? 18.128 22.672 23.449 1.00 60.37 64 VAL B O 1
ATOM 1936 N N . VAL B 1 65 ? 19.931 23.359 22.321 1.00 58.64 65 VAL B N 1
ATOM 1937 C CA . VAL B 1 65 ? 20.630 23.674 23.546 1.00 59.35 65 VAL B CA 1
ATOM 1938 C C . VAL B 1 65 ? 19.913 24.760 24.311 1.00 60.07 65 VAL B C 1
ATOM 1939 O O . VAL B 1 65 ? 20.231 25.006 25.462 1.00 61.10 65 VAL B O 1
ATOM 1943 N N . GLU B 1 66 ? 18.938 25.400 23.675 1.00 61.16 66 GLU B N 1
ATOM 1944 C CA . GLU B 1 66 ? 18.204 26.478 24.309 1.00 61.24 66 GLU B CA 1
ATOM 1945 C C . GLU B 1 66 ? 16.812 26.067 24.786 1.00 62.17 66 GLU B C 1
ATOM 1946 O O . GLU B 1 66 ? 16.386 26.483 25.857 1.00 61.54 66 GLU B O 1
ATOM 1952 N N . ASP B 1 67 ? 16.089 25.266 24.010 1.00 64.92 67 ASP B N 1
ATOM 1953 C CA . ASP B 1 67 ? 14.748 24.867 24.435 1.00 66.49 67 ASP B CA 1
ATOM 1954 C C . ASP B 1 67 ? 14.680 23.395 24.860 1.00 66.13 67 ASP B C 1
ATOM 1955 O O . ASP B 1 67 ? 13.635 22.911 25.293 1.00 66.94 67 ASP B O 1
ATOM 1960 N N . THR B 1 68 ? 15.782 22.671 24.728 1.00 66.19 68 THR B N 1
ATOM 1961 C CA . THR B 1 68 ? 15.770 21.277 25.140 1.00 66.95 68 THR B CA 1
ATOM 1962 C C . THR B 1 68 ? 16.770 21.037 26.270 1.00 67.29 68 THR B C 1
ATOM 1963 O O . THR B 1 68 ? 17.384 21.971 26.796 1.00 65.83 68 THR B O 1
ATOM 1967 N N . ASP B 1 69 ? 16.925 19.773 26.638 1.00 68.70 69 ASP B N 1
ATOM 1968 C CA . ASP B 1 69 ? 17.837 19.397 27.697 1.00 69.81 69 ASP B CA 1
ATOM 1969 C C . ASP B 1 69 ? 19.192 18.983 27.133 1.00 68.39 69 ASP B C 1
ATOM 1970 O O . ASP B 1 69 ? 19.879 18.153 27.715 1.00 69.12 69 ASP B O 1
ATOM 1975 N N . ALA B 1 70 ? 19.564 19.550 25.988 1.00 67.09 70 ALA B N 1
ATOM 1976 C CA . ALA B 1 70 ? 20.850 19.240 25.367 1.00 64.82 70 ALA B CA 1
ATOM 1977 C C . ALA B 1 70 ? 21.916 20.261 25.802 1.00 63.61 70 ALA B C 1
ATOM 1978 O O . ALA B 1 70 ? 21.603 21.288 26.424 1.00 62.93 70 ALA B O 1
ATOM 1980 N N . SER B 1 71 ? 23.174 19.969 25.476 1.00 62.07 71 SER B N 1
ATOM 1981 C CA . SER B 1 71 ? 24.295 20.840 25.827 1.00 61.19 71 SER B CA 1
ATOM 1982 C C . SER B 1 71 ? 25.305 20.943 24.704 1.00 61.12 71 SER B C 1
ATOM 1983 O O . SER B 1 71 ? 25.449 20.027 23.900 1.00 60.42 71 SER B O 1
ATOM 1986 N N . PHE B 1 72 ? 25.996 22.074 24.648 1.00 63.36 72 PHE B N 1
ATOM 1987 C CA . PHE B 1 72 ? 27.002 22.311 23.618 1.00 65.77 72 PHE B CA 1
ATOM 1988 C C . PHE B 1 72 ? 27.985 21.138 23.548 1.00 66.74 72 PHE B C 1
ATOM 1989 O O . PHE B 1 72 ? 28.677 20.937 22.548 1.00 66.85 72 PHE B O 1
ATOM 1997 N N . GLU B 1 73 ? 28.062 20.378 24.630 1.00 67.56 73 GLU B N 1
ATOM 1998 C CA . GLU B 1 73 ? 28.970 19.251 24.666 1.00 68.31 73 GLU B CA 1
ATOM 1999 C C . GLU B 1 73 ? 28.435 18.092 23.849 1.00 67.92 73 GLU B C 1
ATOM 2000 O O . GLU B 1 73 ? 29.182 17.440 23.122 1.00 69.15 73 GLU B O 1
ATOM 2006 N N . ASP B 1 74 ? 27.140 17.827 23.979 1.00 65.02 74 ASP B N 1
ATOM 2007 C CA . ASP B 1 74 ? 26.516 16.754 23.225 1.00 62.15 74 ASP B CA 1
ATOM 2008 C C . ASP B 1 74 ? 26.721 17.044 21.739 1.00 60.94 74 ASP B C 1
ATOM 2009 O O . ASP B 1 74 ? 27.072 16.154 20.966 1.00 59.21 74 ASP B O 1
ATOM 2014 N N . VAL B 1 75 ? 26.521 18.309 21.370 1.00 59.82 75 VAL B N 1
ATOM 2015 C CA . VAL B 1 75 ? 26.659 18.794 19.998 1.00 59.65 75 VAL B CA 1
ATOM 2016 C C . VAL B 1 75 ? 28.107 18.685 19.550 1.00 62.49 75 VAL B C 1
ATOM 2017 O O . VAL B 1 75 ? 28.418 18.326 18.407 1.00 63.11 75 VAL B O 1
ATOM 2021 N N . GLU B 1 76 ? 28.979 19.026 20.489 1.00 66.40 76 GLU B N 1
ATOM 2022 C CA . GLU B 1 76 ? 30.430 18.997 20.340 1.00 68.91 76 GLU B CA 1
ATOM 2023 C C . GLU B 1 76 ? 30.923 17.551 20.109 1.00 69.49 76 GLU B C 1
ATOM 2024 O O . GLU B 1 76 ? 31.564 17.263 19.101 1.00 69.26 76 GLU B O 1
ATOM 2030 N N . LYS B 1 77 ? 30.612 16.648 21.038 1.00 69.90 77 LYS B N 1
ATOM 2031 C CA . LYS B 1 77 ? 31.051 15.265 20.909 1.00 71.25 77 LYS B CA 1
ATOM 2032 C C . LYS B 1 77 ? 30.363 14.544 19.763 1.00 71.69 77 LYS B C 1
ATOM 2033 O O . LYS B 1 77 ? 30.814 13.482 19.335 1.00 72.72 77 LYS B O 1
ATOM 2039 N N . LEU B 1 78 ? 29.275 15.121 19.264 1.00 71.25 78 LEU B N 1
ATOM 2040 C CA . LEU B 1 78 ? 28.524 14.513 18.170 1.00 69.59 78 LEU B CA 1
ATOM 2041 C C . LEU B 1 78 ? 28.839 15.091 16.800 1.00 69.87 78 LEU B C 1
ATOM 2042 O O . LEU B 1 78 ? 29.139 14.343 15.869 1.00 71.10 78 LEU B O 1
ATOM 2047 N N . PHE B 1 79 ? 28.792 16.417 16.679 1.00 69.32 79 PHE B N 1
ATOM 2048 C CA . PHE B 1 79 ? 29.027 17.074 15.391 1.00 68.15 79 PHE B CA 1
ATOM 2049 C C . PHE B 1 79 ? 30.280 17.923 15.286 1.00 67.82 79 PHE B C 1
ATOM 2050 O O . PHE B 1 79 ? 30.546 18.513 14.239 1.00 66.28 79 PHE B O 1
ATOM 2058 N N . GLY B 1 80 ? 31.037 17.988 16.371 1.00 68.61 80 GLY B N 1
ATOM 2059 C CA . GLY B 1 80 ? 32.257 18.755 16.357 1.00 69.00 80 GLY B CA 1
ATOM 2060 C C . GLY B 1 80 ? 32.108 20.176 16.852 1.00 70.25 80 GLY B C 1
ATOM 2061 O O . GLY B 1 80 ? 31.002 20.657 17.088 1.00 70.90 80 GLY B O 1
ATOM 2062 N N . PRO B 1 81 ? 33.237 20.877 17.018 1.00 70.98 81 PRO B N 1
ATOM 2063 C CA . PRO B 1 81 ? 33.303 22.262 17.486 1.00 71.00 81 PRO B CA 1
ATOM 2064 C C . PRO B 1 81 ? 32.889 23.241 16.394 1.00 70.89 81 PRO B C 1
ATOM 2065 O O . PRO B 1 81 ? 32.412 24.331 16.685 1.00 71.59 81 PRO B O 1
ATOM 2069 N N . ASP B 1 82 ? 33.089 22.835 15.143 1.00 72.26 82 ASP B N 1
ATOM 2070 C CA . ASP B 1 82 ? 32.758 23.639 13.969 1.00 72.42 82 ASP B CA 1
ATOM 2071 C C . ASP B 1 82 ? 31.335 24.158 14.046 1.00 71.68 82 ASP B C 1
ATOM 2072 O O . ASP B 1 82 ? 31.074 25.327 13.752 1.00 71.00 82 ASP B O 1
ATOM 2077 N N . VAL B 1 83 ? 30.426 23.264 14.435 1.00 71.60 83 VAL B N 1
ATOM 2078 C CA . VAL B 1 83 ? 29.013 23.578 14.589 1.00 70.21 83 VAL B CA 1
ATOM 2079 C C . VAL B 1 83 ? 28.690 23.964 16.046 1.00 69.54 83 VAL B C 1
ATOM 2080 O O . VAL B 1 83 ? 27.751 24.714 16.280 1.00 69.48 83 VAL B O 1
ATOM 2084 N N . CYS B 1 84 ? 29.448 23.451 17.023 1.00 69.04 84 CYS B N 1
ATOM 2085 C CA . CYS B 1 84 ? 29.216 23.817 18.428 1.00 69.85 84 CYS B CA 1
ATOM 2086 C C . CYS B 1 84 ? 29.375 25.326 18.516 1.00 70.50 84 CYS B C 1
ATOM 2087 O O . CYS B 1 84 ? 28.754 25.987 19.347 1.00 73.07 84 CYS B O 1
ATOM 2090 N N . GLY B 1 85 ? 30.223 25.865 17.646 1.00 69.02 85 GLY B N 1
ATOM 2091 C CA . GLY B 1 85 ? 30.462 27.298 17.624 1.00 67.57 85 GLY B CA 1
ATOM 2092 C C . GLY B 1 85 ? 29.277 28.138 17.175 1.00 66.26 85 GLY B C 1
ATOM 2093 O O . GLY B 1 85 ? 28.922 29.130 17.822 1.00 66.47 85 GLY B O 1
ATOM 2094 N N . LEU B 1 86 ? 28.664 27.741 16.064 1.00 64.39 86 LEU B N 1
ATOM 2095 C CA . LEU B 1 86 ? 27.525 28.457 15.513 1.00 62.10 86 LEU B CA 1
ATOM 2096 C C . LEU B 1 86 ? 26.277 28.234 16.339 1.00 60.53 86 LEU B C 1
ATOM 2097 O O . LEU B 1 86 ? 25.407 29.098 16.391 1.00 59.23 86 LEU B O 1
ATOM 2102 N N . VAL B 1 87 ? 26.180 27.071 16.977 1.00 59.89 87 VAL B N 1
ATOM 2103 C CA . VAL B 1 87 ? 25.022 26.788 17.810 1.00 59.29 87 VAL B CA 1
ATOM 2104 C C . VAL B 1 87 ? 25.135 27.640 19.059 1.00 60.37 87 VAL B C 1
ATOM 2105 O O . VAL B 1 87 ? 24.128 28.076 19.603 1.00 59.74 87 VAL B O 1
ATOM 2109 N N . ARG B 1 88 ? 26.364 27.881 19.510 1.00 62.92 88 ARG B N 1
ATOM 2110 C CA . ARG B 1 88 ? 26.583 28.688 20.711 1.00 65.36 88 ARG B CA 1
ATOM 2111 C C . ARG B 1 88 ? 26.360 30.150 20.351 1.00 64.55 88 ARG B C 1
ATOM 2112 O O . ARG B 1 88 ? 25.858 30.932 21.154 1.00 64.64 88 ARG B O 1
ATOM 2120 N N . GLU B 1 89 ? 26.726 30.502 19.126 1.00 64.17 89 GLU B N 1
ATOM 2121 C CA . GLU B 1 89 ? 26.590 31.864 18.652 1.00 63.63 89 GLU B CA 1
ATOM 2122 C C . GLU B 1 89 ? 25.149 32.279 18.445 1.00 61.98 89 GLU B C 1
ATOM 2123 O O . GLU B 1 89 ? 24.855 33.463 18.335 1.00 62.25 89 GLU B O 1
ATOM 2129 N N . VAL B 1 9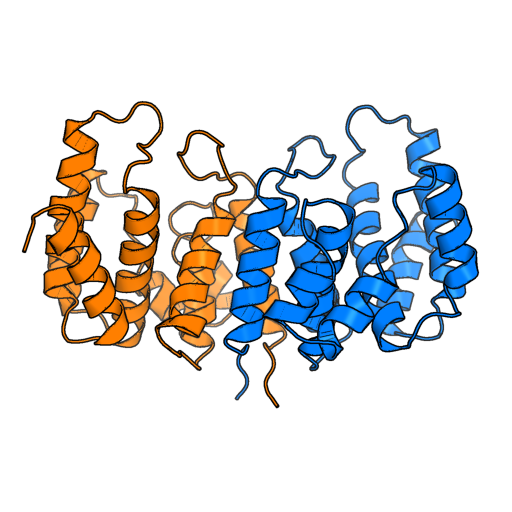0 ? 24.243 31.315 18.403 1.00 61.46 90 VAL B N 1
ATOM 2130 C CA . VAL B 1 90 ? 22.847 31.654 18.196 1.00 59.67 90 VAL B CA 1
ATOM 2131 C C . VAL B 1 90 ? 21.958 31.231 19.353 1.00 59.70 90 VAL B C 1
ATOM 2132 O O . VAL B 1 90 ? 20.736 31.325 19.265 1.00 58.51 90 VAL B O 1
ATOM 2136 N N . THR B 1 91 ? 22.579 30.780 20.444 1.00 60.26 91 THR B N 1
ATOM 2137 C CA . THR B 1 91 ? 21.840 30.360 21.641 1.00 60.84 91 THR B CA 1
ATOM 2138 C C . THR B 1 91 ? 21.781 31.445 22.717 1.00 62.74 91 THR B C 1
ATOM 2139 O O . THR B 1 91 ? 22.787 32.081 23.028 1.00 62.49 91 THR B O 1
ATOM 2143 N N . ASP B 1 92 ? 20.603 31.618 23.307 1.00 63.32 92 ASP B N 1
ATOM 2144 C CA . ASP B 1 92 ? 20.418 32.603 24.361 1.00 63.96 92 ASP B CA 1
ATOM 2145 C C . ASP B 1 92 ? 20.733 32.029 25.718 1.00 63.57 92 ASP B C 1
ATOM 2146 O O . ASP B 1 92 ? 20.620 30.824 25.936 1.00 65.06 92 ASP B O 1
ATOM 2151 N N . ASP B 1 93 ? 21.112 32.910 26.632 1.00 61.07 93 ASP B N 1
ATOM 2152 C CA . ASP B 1 93 ? 21.430 32.509 27.987 1.00 60.75 93 ASP B CA 1
ATOM 2153 C C . ASP B 1 93 ? 20.097 32.422 28.726 1.00 60.84 93 ASP B C 1
ATOM 2154 O O . ASP B 1 93 ? 19.518 33.439 29.089 1.00 59.88 93 ASP B O 1
ATOM 2159 N N . LYS B 1 94 ? 19.603 31.203 28.923 1.00 62.17 94 LYS B N 1
ATOM 2160 C CA . LYS B 1 94 ? 18.329 31.012 29.594 1.00 64.65 94 LYS B CA 1
ATOM 2161 C C . LYS B 1 94 ? 18.370 31.201 31.109 1.00 65.97 94 LYS B C 1
ATOM 2162 O O . LYS B 1 94 ? 17.450 30.794 31.835 1.00 64.43 94 LYS B O 1
ATOM 2168 N N . SER B 1 95 ? 19.447 31.848 31.555 1.00 68.16 95 SER B N 1
ATOM 2169 C CA . SER B 1 95 ? 19.669 32.191 32.956 1.00 69.96 95 SER B CA 1
ATOM 2170 C C . SER B 1 95 ? 19.230 33.657 33.112 1.00 71.97 95 SER B C 1
ATOM 2171 O O . SER B 1 95 ? 19.113 34.163 34.229 1.00 72.19 95 SER B O 1
ATOM 2174 N N . LEU B 1 96 ? 19.024 34.334 31.980 1.00 73.60 96 LEU B N 1
ATOM 2175 C CA . LEU B 1 96 ? 18.578 35.730 31.957 1.00 75.14 96 LEU B CA 1
ATOM 2176 C C . LEU B 1 96 ? 17.066 35.736 31.816 1.00 76.58 96 LEU B C 1
ATOM 2177 O O . LEU B 1 96 ? 16.492 34.804 31.257 1.00 75.71 96 LEU B O 1
ATOM 2182 N N . GLU B 1 97 ? 16.426 36.796 32.300 1.00 79.98 97 GLU B N 1
ATOM 2183 C CA . GLU B 1 97 ? 14.970 36.926 32.223 1.00 83.41 97 GLU B CA 1
ATOM 2184 C C . GLU B 1 97 ? 14.442 37.022 30.798 1.00 84.17 97 GLU B C 1
ATOM 2185 O O . GLU B 1 97 ? 15.113 37.549 29.911 1.00 85.89 97 GLU B O 1
ATOM 2191 N N . LYS B 1 98 ? 13.227 36.524 30.591 1.00 84.72 98 LYS B N 1
ATOM 2192 C CA . LYS B 1 98 ? 12.591 36.539 29.273 1.00 84.62 98 LYS B CA 1
ATOM 2193 C C . LYS B 1 98 ? 12.938 37.774 28.439 1.00 84.53 98 LYS B C 1
ATOM 2194 O O . LYS B 1 98 ? 13.359 37.654 27.290 1.00 83.81 98 LYS B O 1
ATOM 2200 N N . GLN B 1 99 ? 12.770 38.956 29.028 1.00 84.36 99 GLN B N 1
ATOM 2201 C CA . GLN B 1 99 ? 13.034 40.200 28.324 1.00 84.20 99 GLN B CA 1
ATOM 2202 C C . GLN B 1 99 ? 14.497 40.555 28.103 1.00 84.05 99 GLN B C 1
ATOM 2203 O O . GLN B 1 99 ? 14.868 40.992 27.014 1.00 85.77 99 GLN B O 1
ATOM 2209 N N . GLU B 1 100 ? 15.324 40.387 29.130 1.00 82.22 100 GLU B N 1
ATOM 2210 C CA . GLU B 1 100 ? 16.744 40.709 29.028 1.00 80.45 100 GLU B CA 1
ATOM 2211 C C . GLU B 1 100 ? 17.407 40.016 27.833 1.00 79.05 100 GLU B C 1
ATOM 2212 O O . GLU B 1 100 ? 18.374 40.526 27.274 1.00 77.81 100 GLU B O 1
ATOM 2218 N N . ARG B 1 101 ? 16.883 38.862 27.434 1.00 78.82 101 ARG B N 1
ATOM 2219 C CA . ARG B 1 101 ? 17.446 38.124 26.302 1.00 78.48 101 ARG B CA 1
ATOM 2220 C C . ARG B 1 101 ? 17.132 38.753 24.953 1.00 78.22 101 ARG B C 1
ATOM 2221 O O . ARG B 1 101 ? 17.937 38.681 24.022 1.00 78.59 101 ARG B O 1
ATOM 2229 N N . LYS B 1 102 ? 15.954 39.358 24.846 1.00 77.61 102 LYS B N 1
ATOM 2230 C CA . LYS B 1 102 ? 15.524 39.991 23.603 1.00 76.39 102 LYS B CA 1
ATOM 2231 C C . LYS B 1 102 ? 16.248 41.320 23.450 1.00 75.71 102 LYS B C 1
ATOM 2232 O O . LYS B 1 102 ? 16.635 41.712 22.353 1.00 75.99 102 LYS B O 1
ATOM 2238 N N . ARG B 1 103 ? 16.443 41.998 24.571 1.00 74.44 103 ARG B N 1
ATOM 2239 C CA . ARG B 1 103 ? 17.126 43.272 24.573 1.00 72.97 103 ARG B CA 1
ATOM 2240 C C . ARG B 1 103 ? 18.583 43.041 24.193 1.00 71.64 103 ARG B C 1
ATOM 2241 O O . ARG B 1 103 ? 19.197 43.847 23.486 1.00 71.90 103 ARG B O 1
ATOM 2249 N N . LEU B 1 104 ? 19.117 41.908 24.640 1.00 69.64 104 LEU B N 1
ATOM 2250 C CA . LEU B 1 104 ? 20.510 41.536 24.383 1.00 67.14 104 LEU B CA 1
ATOM 2251 C C . LEU B 1 104 ? 20.723 41.047 22.953 1.00 66.61 104 LEU B C 1
ATOM 2252 O O . LEU B 1 104 ? 21.834 41.078 22.418 1.00 67.97 104 LEU B O 1
ATOM 2257 N N . GLN B 1 105 ? 19.637 40.598 22.342 1.00 65.40 105 GLN B N 1
ATOM 2258 C CA . GLN B 1 105 ? 19.666 40.083 20.988 1.00 61.93 105 GLN B CA 1
ATOM 2259 C C . GLN B 1 105 ? 19.859 41.210 19.985 1.00 61.34 105 GLN B C 1
ATOM 2260 O O . GLN B 1 105 ? 20.365 41.005 18.880 1.00 59.02 105 GLN B O 1
ATOM 2266 N N . ILE B 1 106 ? 19.443 42.406 20.382 1.00 62.64 106 ILE B N 1
ATOM 2267 C CA . ILE B 1 106 ? 19.578 43.575 19.528 1.00 64.06 106 ILE B CA 1
ATOM 2268 C C . ILE B 1 106 ? 20.999 44.103 19.595 1.00 66.41 106 ILE B C 1
ATOM 2269 O O . ILE B 1 106 ? 21.532 44.614 18.610 1.00 67.06 106 ILE B O 1
ATOM 2274 N N . GLU B 1 107 ? 21.615 43.971 20.763 1.00 67.55 107 GLU B N 1
ATOM 2275 C CA . GLU B 1 107 ? 22.971 44.453 20.948 1.00 69.39 107 GLU B CA 1
ATOM 2276 C C . GLU B 1 107 ? 24.013 43.544 20.314 1.00 70.45 107 GLU B C 1
ATOM 2277 O O . GLU B 1 107 ? 24.811 43.980 19.484 1.00 70.13 107 GLU B O 1
ATOM 2283 N N . ASN B 1 108 ? 23.993 42.271 20.691 1.00 71.47 108 ASN B N 1
ATOM 2284 C CA . ASN B 1 108 ? 24.970 41.315 20.181 1.00 74.10 108 ASN B CA 1
ATOM 2285 C C . ASN B 1 108 ? 24.831 40.953 18.709 1.00 75.21 108 ASN B C 1
ATOM 2286 O O . ASN B 1 108 ? 25.667 40.226 18.159 1.00 74.36 108 ASN B O 1
ATOM 2291 N N . ALA B 1 109 ? 23.772 41.457 18.082 1.00 77.54 109 ALA B N 1
ATOM 2292 C CA . ALA B 1 109 ? 23.473 41.186 16.674 1.00 78.35 109 ALA B CA 1
ATOM 2293 C C . ALA B 1 109 ? 24.632 41.409 15.694 1.00 78.50 109 ALA B C 1
ATOM 2294 O O . ALA B 1 109 ? 25.150 40.456 15.106 1.00 78.64 109 ALA B O 1
ATOM 2296 N N . ALA B 1 110 ? 25.019 42.671 15.517 1.00 79.29 110 ALA B N 1
ATOM 2297 C CA . ALA B 1 110 ? 26.097 43.061 14.600 1.00 79.20 110 ALA B CA 1
ATOM 2298 C C . ALA B 1 110 ? 27.448 42.364 14.816 1.00 79.08 110 ALA B C 1
ATOM 2299 O O . ALA B 1 110 ? 28.153 42.043 13.855 1.00 78.37 110 ALA B O 1
ATOM 2301 N N . LYS B 1 111 ? 27.795 42.146 16.082 1.00 78.82 111 LYS B N 1
ATOM 2302 C CA . LYS B 1 111 ? 29.052 41.519 16.485 1.00 77.86 111 LYS B CA 1
ATOM 2303 C C . LYS B 1 111 ? 29.187 40.041 16.058 1.00 75.72 111 LYS B C 1
ATOM 2304 O O . LYS B 1 111 ? 30.289 39.490 16.041 1.00 76.01 111 LYS B O 1
ATOM 2310 N N . SER B 1 112 ? 28.066 39.418 15.695 1.00 73.11 112 SER B N 1
ATOM 2311 C CA . SER B 1 112 ? 28.015 38.013 15.265 1.00 68.86 112 SER B CA 1
ATOM 2312 C C . SER B 1 112 ? 28.839 37.741 13.999 1.00 66.32 112 SER B C 1
ATOM 2313 O O . SER B 1 112 ? 29.393 38.662 13.403 1.00 66.48 112 SER B O 1
ATOM 2316 N N . SER B 1 113 ? 28.919 36.477 13.591 1.00 63.46 113 SER B N 1
ATOM 2317 C CA . SER B 1 113 ? 29.657 36.111 12.384 1.00 61.71 113 SER B CA 1
ATOM 2318 C C . SER B 1 113 ? 28.713 35.970 11.181 1.00 62.72 113 SER B C 1
ATOM 2319 O O . SER B 1 113 ? 27.509 35.775 11.347 1.00 63.65 113 SER B O 1
ATOM 2322 N N . CYS B 1 114 ? 29.267 36.067 9.975 1.00 62.00 114 CYS B N 1
ATOM 2323 C CA . CYS B 1 114 ? 28.491 35.945 8.746 1.00 60.69 114 CYS B CA 1
ATOM 2324 C C . CYS B 1 114 ? 27.611 34.693 8.797 1.00 61.06 114 CYS B C 1
ATOM 2325 O O . CYS B 1 114 ? 26.412 34.763 8.527 1.00 60.70 114 CYS B O 1
ATOM 2328 N N . ARG B 1 115 ? 28.197 33.555 9.171 1.00 60.63 115 ARG B N 1
ATOM 2329 C CA . ARG B 1 115 ? 27.453 32.291 9.247 1.00 60.87 115 ARG B CA 1
ATOM 2330 C C . ARG B 1 115 ? 26.321 32.287 10.282 1.00 59.66 115 ARG B C 1
ATOM 2331 O O . ARG B 1 115 ? 25.233 31.772 10.018 1.00 59.88 115 ARG B O 1
ATOM 2339 N N . ALA B 1 116 ? 26.587 32.866 11.450 1.00 58.70 116 ALA B N 1
ATOM 2340 C CA . ALA B 1 116 ? 25.610 32.954 12.534 1.00 57.84 116 ALA B CA 1
ATOM 2341 C C . ALA B 1 116 ? 24.515 33.974 12.226 1.00 56.58 116 ALA B C 1
ATOM 2342 O O . ALA B 1 116 ? 23.394 33.852 12.706 1.00 54.95 116 ALA B O 1
ATOM 2344 N N . LYS B 1 117 ? 24.854 35.004 11.461 1.00 55.72 117 LYS B N 1
ATOM 2345 C CA . LYS B 1 117 ? 23.873 36.010 11.113 1.00 55.40 117 LYS B CA 1
ATOM 2346 C C . LYS B 1 117 ? 22.852 35.367 10.200 1.00 55.63 117 LYS B C 1
ATOM 2347 O O . LYS B 1 117 ? 21.670 35.686 10.271 1.00 55.60 117 LYS B O 1
ATOM 2353 N N . LEU B 1 118 ? 23.318 34.463 9.339 1.00 56.04 118 LEU B N 1
ATOM 2354 C CA . LEU B 1 118 ? 22.444 33.764 8.396 1.00 54.57 118 LEU B CA 1
ATOM 2355 C C . LEU B 1 118 ? 21.346 33.022 9.127 1.00 54.87 118 LEU B C 1
ATOM 2356 O O . LEU B 1 118 ? 20.177 33.110 8.759 1.00 56.12 118 LEU B O 1
ATOM 2361 N N . ILE B 1 119 ? 21.746 32.281 10.158 1.00 54.56 119 ILE B N 1
ATOM 2362 C CA . ILE B 1 119 ? 20.836 31.501 10.993 1.00 54.38 119 ILE B CA 1
ATOM 2363 C C . ILE B 1 119 ? 19.881 32.434 11.731 1.00 54.99 119 ILE B C 1
ATOM 2364 O O . ILE B 1 119 ? 18.680 32.191 11.783 1.00 57.09 119 ILE B O 1
ATOM 2369 N N . LYS B 1 120 ? 20.423 33.508 12.287 1.00 55.40 120 LYS B N 1
ATOM 2370 C CA . LYS B 1 120 ? 19.630 34.469 13.024 1.00 54.39 120 LYS B CA 1
ATOM 2371 C C . LYS B 1 120 ? 18.523 35.068 12.183 1.00 53.07 120 LYS B C 1
ATOM 2372 O O . LYS B 1 120 ? 17.402 35.194 12.660 1.00 54.25 120 LYS B O 1
ATOM 2378 N N . LEU B 1 121 ? 18.843 35.449 10.947 1.00 52.48 121 LEU B N 1
ATOM 2379 C CA . LEU B 1 121 ? 17.854 36.030 10.036 1.00 52.69 121 LEU B CA 1
ATOM 2380 C C . LEU B 1 121 ? 16.763 35.000 9.705 1.00 52.77 121 LEU B C 1
ATOM 2381 O O . LEU B 1 121 ? 15.570 35.309 9.762 1.00 51.41 121 LEU B O 1
ATOM 2386 N N . ALA B 1 122 ? 17.184 33.782 9.368 1.00 52.03 122 ALA B N 1
ATOM 2387 C CA . ALA B 1 122 ? 16.267 32.697 9.052 1.00 51.44 122 ALA B CA 1
ATOM 2388 C C . ALA B 1 122 ? 15.331 32.468 10.235 1.00 52.22 122 ALA B C 1
ATOM 2389 O O . ALA B 1 122 ? 14.112 32.471 10.076 1.00 53.33 122 ALA B O 1
ATOM 2391 N N . ASP B 1 123 ? 15.902 32.299 11.427 1.00 52.23 123 ASP B N 1
ATOM 2392 C CA . ASP B 1 123 ? 15.106 32.077 12.635 1.00 52.10 123 ASP B CA 1
ATOM 2393 C C . ASP B 1 123 ? 14.042 33.152 12.703 1.00 50.76 123 ASP B C 1
ATOM 2394 O O . ASP B 1 123 ? 12.887 32.879 13.019 1.00 48.40 123 ASP B O 1
ATOM 2399 N N . LYS B 1 124 ? 14.433 34.381 12.398 1.00 51.38 124 LYS B N 1
ATOM 2400 C CA . LYS B 1 124 ? 13.471 35.458 12.437 1.00 54.18 124 LYS B CA 1
ATOM 2401 C C . LYS B 1 124 ? 12.438 35.312 11.328 1.00 54.78 124 LYS B C 1
ATOM 2402 O O . LYS B 1 124 ? 11.243 35.192 11.595 1.00 54.61 124 LYS B O 1
ATOM 2408 N N . LEU B 1 125 ? 12.899 35.310 10.085 1.00 54.67 125 LEU B N 1
ATOM 2409 C CA . LEU B 1 125 ? 11.998 35.190 8.948 1.00 54.93 125 LEU B CA 1
ATOM 2410 C C . LEU B 1 125 ? 10.941 34.113 9.147 1.00 56.54 125 LEU B C 1
ATOM 2411 O O . LEU B 1 125 ? 9.745 34.381 9.061 1.00 56.95 125 LEU B O 1
ATOM 2416 N N . ASP B 1 126 ? 11.386 32.891 9.403 1.00 58.20 126 ASP B N 1
ATOM 2417 C CA . ASP B 1 126 ? 10.460 31.796 9.616 1.00 59.33 126 ASP B CA 1
ATOM 2418 C C . ASP B 1 126 ? 9.474 32.117 10.738 1.00 59.97 126 ASP B C 1
ATOM 2419 O O . ASP B 1 126 ? 8.275 31.908 10.589 1.00 61.51 126 ASP B O 1
ATOM 2424 N N . ASN B 1 127 ? 9.956 32.622 11.865 1.00 60.53 127 ASN B N 1
ATOM 2425 C CA . ASN B 1 127 ? 9.030 32.932 12.939 1.00 59.96 127 ASN B CA 1
ATOM 2426 C C . ASN B 1 127 ? 7.966 33.904 12.476 1.00 58.98 127 ASN B C 1
ATOM 2427 O O . ASN B 1 127 ? 6.781 33.682 12.700 1.00 58.05 127 ASN B O 1
ATOM 2432 N N . LEU B 1 128 ? 8.390 34.977 11.818 1.00 58.49 128 LEU B N 1
ATOM 2433 C CA . LEU B 1 128 ? 7.454 35.989 11.339 1.00 58.89 128 LEU B CA 1
ATOM 2434 C C . LEU B 1 128 ? 6.415 35.401 10.402 1.00 59.42 128 LEU B C 1
ATOM 2435 O O . LEU B 1 128 ? 5.215 35.571 10.616 1.00 59.61 128 LEU B O 1
ATOM 2440 N N . ARG B 1 129 ? 6.880 34.717 9.365 1.00 60.91 129 ARG B N 1
ATOM 2441 C CA . ARG B 1 129 ? 5.986 34.078 8.412 1.00 62.43 129 ARG B CA 1
ATOM 2442 C C . ARG B 1 129 ? 4.868 33.365 9.133 1.00 65.00 129 ARG B C 1
ATOM 2443 O O . ARG B 1 129 ? 3.716 33.381 8.708 1.00 66.36 129 ARG B O 1
ATOM 2451 N N . ASP B 1 130 ? 5.222 32.754 10.249 1.00 69.23 130 ASP B N 1
ATOM 2452 C CA . ASP B 1 130 ? 4.274 31.994 11.039 1.00 74.78 130 ASP B CA 1
ATOM 2453 C C . ASP B 1 130 ? 3.399 32.867 11.944 1.00 76.41 130 ASP B C 1
ATOM 2454 O O . ASP B 1 130 ? 2.314 32.455 12.355 1.00 77.30 130 ASP B O 1
ATOM 2459 N N . LEU B 1 131 ? 3.865 34.080 12.224 1.00 78.05 131 LEU B N 1
ATOM 2460 C CA . LEU B 1 131 ? 3.148 35.008 13.094 1.00 79.15 131 LEU B CA 1
ATOM 2461 C C . LEU B 1 131 ? 2.100 35.861 12.371 1.00 80.76 131 LEU B C 1
ATOM 2462 O O . LEU B 1 131 ? 1.139 36.346 12.985 1.00 80.33 131 LEU B O 1
ATOM 2467 N N . GLN B 1 132 ? 2.295 36.050 11.070 1.00 82.77 132 GLN B N 1
ATOM 2468 C CA . GLN B 1 132 ? 1.362 36.831 10.277 1.00 85.47 132 GLN B CA 1
ATOM 2469 C C . GLN B 1 132 ? -0.005 36.161 10.292 1.00 88.50 132 GLN B C 1
ATOM 2470 O O . GLN B 1 132 ? -0.152 35.011 9.877 1.00 88.15 132 GLN B O 1
ATOM 2476 N N . VAL B 1 133 ? -0.988 36.904 10.796 1.00 91.75 133 VAL B N 1
ATOM 2477 C CA . VAL B 1 133 ? -2.382 36.469 10.908 1.00 94.82 133 VAL B CA 1
ATOM 2478 C C . VAL B 1 133 ? -2.573 35.495 12.072 1.00 95.53 133 VAL B C 1
ATOM 2479 O O . VAL B 1 133 ? -3.344 35.762 13.001 1.00 95.97 133 VAL B O 1
ATOM 2483 N N . ASN B 1 134 ? -1.857 34.373 12.014 1.00 95.17 134 ASN B N 1
ATOM 2484 C CA . ASN B 1 134 ? -1.931 33.329 13.035 1.00 94.78 134 ASN B CA 1
ATOM 2485 C C . ASN B 1 134 ? -1.318 33.823 14.332 1.00 93.84 134 ASN B C 1
ATOM 2486 O O . A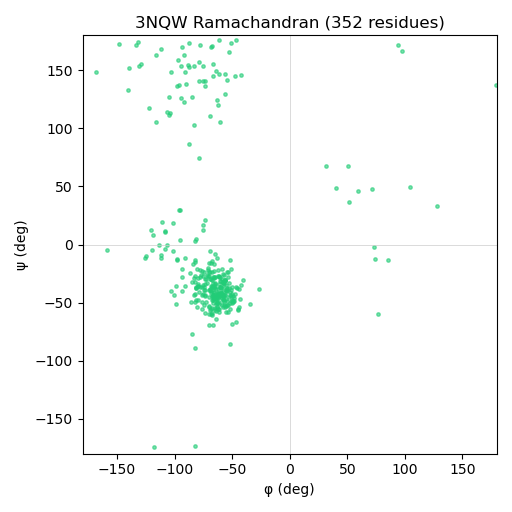SN B 1 134 ? -0.110 34.025 14.429 1.00 93.63 134 ASN B O 1
ATOM 2491 N N . THR B 1 135 ? -2.163 34.020 15.330 1.00 93.48 135 THR B N 1
ATOM 2492 C CA . THR B 1 135 ? -1.698 34.507 16.610 1.00 93.43 135 THR B CA 1
ATOM 2493 C C . THR B 1 135 ? -1.454 33.369 17.580 1.00 93.64 135 THR B C 1
ATOM 2494 O O . THR B 1 135 ? -2.244 32.430 17.679 1.00 93.05 135 THR B O 1
ATOM 2498 N N . PRO B 1 136 ? -0.341 33.445 18.318 1.00 94.53 136 PRO B N 1
ATOM 2499 C CA . PRO B 1 136 ? 0.011 32.413 19.291 1.00 95.78 136 PRO B CA 1
ATOM 2500 C C . PRO B 1 136 ? -1.117 32.120 20.273 1.00 96.95 136 PRO B C 1
ATOM 2501 O O . PRO B 1 136 ? -2.089 32.872 20.371 1.00 96.85 136 PRO B O 1
ATOM 2505 N N . THR B 1 137 ? -0.977 31.010 20.989 1.00 98.44 137 THR B N 1
ATOM 2506 C CA . THR B 1 137 ? -1.967 30.575 21.968 1.00 99.71 137 THR B CA 1
ATOM 2507 C C . THR B 1 137 ? -2.072 31.607 23.091 1.00 100.99 137 THR B C 1
ATOM 2508 O O . THR B 1 137 ? -1.072 31.956 23.719 1.00 101.54 137 THR B O 1
ATOM 2512 N N . GLY B 1 138 ? -3.286 32.100 23.322 1.00 101.80 138 GLY B N 1
ATOM 2513 C CA . GLY B 1 138 ? -3.514 33.086 24.365 1.00 102.84 138 GLY B CA 1
ATOM 2514 C C . GLY B 1 138 ? -2.590 34.291 24.306 1.00 103.60 138 GLY B C 1
ATOM 2515 O O . GLY B 1 138 ? -2.187 34.816 25.346 1.00 103.69 138 GLY B O 1
ATOM 2516 N N . TRP B 1 139 ? -2.255 34.736 23.096 1.00 104.08 139 TRP B N 1
ATOM 2517 C CA . TRP B 1 139 ? -1.368 35.887 22.908 1.00 104.43 139 TRP B CA 1
ATOM 2518 C C . TRP B 1 139 ? -2.134 37.190 22.728 1.00 103.99 139 TRP B C 1
ATOM 2519 O O . TRP B 1 139 ? -3.005 37.298 21.866 1.00 103.76 139 TRP B O 1
ATOM 2530 N N . THR B 1 140 ? -1.808 38.180 23.548 1.00 103.74 140 THR B N 1
ATOM 2531 C CA . THR B 1 140 ? -2.469 39.471 23.450 1.00 104.07 140 THR B CA 1
ATOM 2532 C C . THR B 1 140 ? -2.276 39.978 22.026 1.00 103.94 140 THR B C 1
ATOM 2533 O O . THR B 1 140 ? -1.254 39.699 21.399 1.00 104.27 140 THR B O 1
ATOM 2537 N N . GLN B 1 141 ? -3.258 40.706 21.508 1.00 103.44 141 GLN B N 1
ATOM 2538 C CA . GLN B 1 141 ? -3.140 41.233 20.158 1.00 102.94 141 GLN B CA 1
ATOM 2539 C C . GLN B 1 141 ? -2.016 42.266 20.120 1.00 102.26 141 GLN B C 1
ATOM 2540 O O . GLN B 1 141 ? -1.383 42.476 19.084 1.00 101.60 141 GLN B O 1
ATOM 2546 N N . GLU B 1 142 ? -1.773 42.908 21.259 1.00 101.98 142 GLU B N 1
ATOM 2547 C CA . GLU B 1 142 ? -0.720 43.915 21.369 1.00 101.31 142 GLU B CA 1
ATOM 2548 C C . GLU B 1 142 ? 0.629 43.216 21.300 1.00 99.82 142 GLU B C 1
ATOM 2549 O O . GLU B 1 142 ? 1.477 43.558 20.475 1.00 100.19 142 GLU B O 1
ATOM 2555 N N . ARG B 1 143 ? 0.812 42.229 22.172 1.00 96.95 143 ARG B N 1
ATOM 2556 C CA . ARG B 1 143 ? 2.047 41.452 22.228 1.00 93.70 143 ARG B CA 1
ATOM 2557 C C . ARG B 1 143 ? 2.422 40.950 20.829 1.00 92.10 143 ARG B C 1
ATOM 2558 O O . ARG B 1 143 ? 3.601 40.883 20.472 1.00 91.19 143 ARG B O 1
ATOM 2566 N N . ARG B 1 144 ? 1.399 40.605 20.052 1.00 90.86 144 ARG B N 1
ATOM 2567 C CA . ARG B 1 144 ? 1.561 40.111 18.690 1.00 90.19 144 ARG B CA 1
ATOM 2568 C C . ARG B 1 144 ? 2.276 41.169 17.847 1.00 89.23 144 ARG B C 1
ATOM 2569 O O . ARG B 1 144 ? 3.018 40.843 16.924 1.00 89.39 144 ARG B O 1
ATOM 2577 N N . ASP B 1 145 ? 2.061 42.439 18.167 1.00 87.45 145 ASP B N 1
ATOM 2578 C CA . ASP B 1 145 ? 2.704 43.508 17.419 1.00 85.71 145 ASP B CA 1
ATOM 2579 C C . ASP B 1 145 ? 4.124 43.757 17.906 1.00 84.54 145 ASP B C 1
ATOM 2580 O O . ASP B 1 145 ? 5.051 43.812 17.099 1.00 84.83 145 ASP B O 1
ATOM 2585 N N . GLN B 1 146 ? 4.280 43.896 19.223 1.00 82.82 146 GLN B N 1
ATOM 2586 C CA . GLN B 1 146 ? 5.580 44.130 19.841 1.00 81.00 146 GLN B CA 1
ATOM 2587 C C . GLN B 1 146 ? 6.658 43.211 19.295 1.00 78.96 146 GLN B C 1
ATOM 2588 O O . GLN B 1 146 ? 7.807 43.627 19.135 1.00 77.12 146 GLN B O 1
ATOM 2594 N N . TYR B 1 147 ? 6.295 41.962 19.013 1.00 77.37 147 TYR B N 1
ATOM 2595 C CA . TYR B 1 147 ? 7.265 41.009 18.487 1.00 76.38 147 TYR B CA 1
ATOM 2596 C C . TYR B 1 147 ? 7.832 41.546 17.192 1.00 74.57 147 TYR B C 1
ATOM 2597 O O . TYR B 1 147 ? 9.039 41.505 16.977 1.00 74.01 147 TYR B O 1
ATOM 2606 N N . PHE B 1 148 ? 6.939 42.034 16.333 1.00 72.61 148 PHE B N 1
ATOM 2607 C CA . PHE B 1 148 ? 7.313 42.597 15.045 1.00 70.95 148 PHE B CA 1
ATOM 2608 C C . PHE B 1 148 ? 8.277 43.754 15.231 1.00 70.11 148 PHE B C 1
ATOM 2609 O O . PHE B 1 148 ? 9.246 43.903 14.474 1.00 70.10 148 PHE B O 1
ATOM 2617 N N . VAL B 1 149 ? 8.002 44.578 16.237 1.00 68.19 149 VAL B N 1
ATOM 2618 C CA . VAL B 1 149 ? 8.843 45.729 16.533 1.00 66.91 149 VAL B CA 1
ATOM 2619 C C . VAL B 1 149 ? 10.226 45.230 16.927 1.00 64.46 149 VAL B C 1
ATOM 2620 O O . VAL B 1 149 ? 11.239 45.684 16.396 1.00 63.46 149 VAL B O 1
ATOM 2624 N N . TRP B 1 150 ? 10.253 44.289 17.866 1.00 62.63 150 TRP B N 1
ATOM 2625 C CA . TRP B 1 150 ? 11.505 43.726 18.345 1.00 59.35 150 TRP B CA 1
ATOM 2626 C C . TRP B 1 150 ? 12.242 43.008 17.226 1.00 57.62 150 TRP B C 1
ATOM 2627 O O . TRP B 1 150 ? 13.432 43.240 17.018 1.00 57.16 150 TRP B O 1
ATOM 2638 N N . ALA B 1 151 ? 11.534 42.134 16.515 1.00 55.51 151 ALA B N 1
ATOM 2639 C CA . ALA B 1 151 ? 12.119 41.389 15.404 1.00 55.41 151 ALA B CA 1
ATOM 2640 C C . ALA B 1 151 ? 12.866 42.307 14.429 1.00 56.24 151 ALA B C 1
ATOM 2641 O O . ALA B 1 151 ? 14.014 42.035 14.058 1.00 55.33 151 ALA B O 1
ATOM 2643 N N . LYS B 1 152 ? 12.225 43.396 14.008 1.00 58.41 152 LYS B N 1
ATOM 2644 C CA . LYS B 1 152 ? 12.879 44.316 13.081 1.00 57.98 152 LYS B CA 1
ATOM 2645 C C . LYS B 1 152 ? 14.154 44.925 13.658 1.00 57.30 152 LYS B C 1
ATOM 2646 O O . LYS B 1 152 ? 15.141 45.050 12.939 1.00 56.52 152 LYS B O 1
ATOM 2652 N N . LYS B 1 153 ? 14.125 45.303 14.941 1.00 56.27 153 LYS B N 1
ATOM 2653 C CA . LYS B 1 153 ? 15.292 45.892 15.620 1.00 55.51 153 LYS B CA 1
ATOM 2654 C C . LYS B 1 153 ? 16.502 44.953 15.576 1.00 55.30 153 LYS B C 1
ATOM 2655 O O . LYS B 1 153 ? 17.642 45.401 15.468 1.00 54.14 153 LYS B O 1
ATOM 2661 N N . VAL B 1 154 ? 16.245 43.654 15.705 1.00 54.64 154 VAL B N 1
ATOM 2662 C CA . VAL B 1 154 ? 17.302 42.660 15.653 1.00 55.49 154 VAL B CA 1
ATOM 2663 C C . VAL B 1 154 ? 17.759 42.546 14.201 1.00 57.55 154 VAL B C 1
ATOM 2664 O O . VAL B 1 154 ? 18.955 42.622 13.897 1.00 56.89 154 VAL B O 1
ATOM 2668 N N . VAL B 1 155 ? 16.781 42.387 13.310 1.00 59.83 155 VAL B N 1
ATOM 2669 C CA . VAL B 1 155 ? 17.007 42.264 11.867 1.00 60.56 155 VAL B CA 1
ATOM 2670 C C . VAL B 1 155 ? 17.742 43.457 11.267 1.00 60.73 155 VAL B C 1
ATOM 2671 O O . VAL B 1 155 ? 18.396 43.323 10.237 1.00 61.43 155 VAL B O 1
ATOM 2675 N N . ASP B 1 156 ? 17.624 44.618 11.906 1.00 61.15 156 ASP B N 1
ATOM 2676 C CA . ASP B 1 156 ? 18.294 45.826 11.438 1.00 61.51 156 ASP B CA 1
ATOM 2677 C C . ASP B 1 156 ? 19.775 45.824 11.793 1.00 62.65 156 ASP B C 1
ATOM 2678 O O . ASP B 1 156 ? 20.578 46.452 11.110 1.00 63.14 156 ASP B O 1
ATOM 2683 N N . ASN B 1 157 ? 20.143 45.114 12.856 1.00 65.30 157 ASN B N 1
ATOM 2684 C CA . ASN B 1 157 ? 21.549 45.038 13.261 1.00 65.48 157 ASN B CA 1
ATOM 2685 C C . ASN B 1 157 ? 22.208 43.784 12.675 1.00 66.25 157 ASN B C 1
ATOM 2686 O O . ASN B 1 157 ? 23.372 43.490 12.951 1.00 67.68 157 ASN B O 1
ATOM 2691 N N . LEU B 1 158 ? 21.456 43.052 11.856 1.00 65.51 158 LEU B N 1
ATOM 2692 C CA . LEU B 1 158 ? 21.962 41.833 11.231 1.00 64.05 158 LEU B CA 1
ATOM 2693 C C . LEU B 1 158 ? 22.115 42.023 9.730 1.00 63.60 158 LEU B C 1
ATOM 2694 O O . LEU B 1 158 ? 22.696 41.182 9.050 1.00 62.96 158 LEU B O 1
ATOM 2699 N N . ARG B 1 159 ? 21.596 43.145 9.232 1.00 64.20 159 ARG B N 1
ATOM 2700 C CA . ARG B 1 159 ? 21.654 43.504 7.810 1.00 64.67 159 ARG B CA 1
ATOM 2701 C C . ARG B 1 159 ? 23.055 43.299 7.227 1.00 65.03 159 ARG B C 1
ATOM 2702 O O . ARG B 1 159 ? 23.999 42.968 7.945 1.00 66.13 159 ARG B O 1
ATOM 2710 N N . GLY B 1 160 ? 23.189 43.510 5.922 1.00 64.91 160 GLY B N 1
ATOM 2711 C CA . GLY B 1 160 ? 24.482 43.337 5.278 1.00 64.48 160 GLY B CA 1
ATOM 2712 C C . GLY B 1 160 ? 24.901 41.880 5.115 1.00 65.03 160 GLY B C 1
ATOM 2713 O O . GLY B 1 160 ? 25.948 41.587 4.529 1.00 64.64 160 GLY B O 1
ATOM 2714 N N . THR B 1 161 ? 24.072 40.963 5.620 1.00 65.78 161 THR B N 1
ATOM 2715 C CA . THR B 1 161 ? 24.343 39.525 5.562 1.00 65.37 161 THR B CA 1
ATOM 2716 C C . THR B 1 161 ? 23.903 38.865 4.256 1.00 66.61 161 THR B C 1
ATOM 2717 O O . THR B 1 161 ? 24.733 38.561 3.399 1.00 68.47 161 THR B O 1
ATOM 2721 N N . ASN B 1 162 ? 22.603 38.620 4.113 1.00 65.92 162 ASN B N 1
ATOM 2722 C CA . ASN B 1 162 ? 22.075 38.002 2.898 1.00 65.83 162 ASN B CA 1
ATOM 2723 C C . ASN B 1 162 ? 21.031 38.911 2.262 1.00 65.15 162 ASN B C 1
ATOM 2724 O O . ASN B 1 162 ? 19.998 39.203 2.862 1.00 64.07 162 ASN B O 1
ATOM 2729 N N . ALA B 1 163 ? 21.302 39.361 1.045 1.00 64.76 163 ALA B N 1
ATOM 2730 C CA . ALA B 1 163 ? 20.371 40.249 0.368 1.00 64.58 163 ALA B CA 1
ATOM 2731 C C . ALA B 1 163 ? 18.989 39.625 0.229 1.00 63.97 163 ALA B C 1
ATOM 2732 O O . ALA B 1 163 ? 17.981 40.275 0.495 1.00 63.40 163 ALA B O 1
ATOM 2734 N N . ASN B 1 164 ? 18.945 38.356 -0.161 1.00 63.09 164 ASN B N 1
ATOM 2735 C CA . ASN B 1 164 ? 17.677 37.674 -0.363 1.00 61.97 164 ASN B CA 1
ATOM 2736 C C . ASN B 1 164 ? 16.853 37.458 0.902 1.00 61.71 164 ASN B C 1
ATOM 2737 O O . ASN B 1 164 ? 15.654 37.731 0.910 1.00 60.21 164 ASN B O 1
ATOM 2742 N N . LEU B 1 165 ? 17.487 36.966 1.966 1.00 61.70 165 LEU B N 1
ATOM 2743 C CA . LEU B 1 165 ? 16.780 36.737 3.224 1.00 60.45 165 LEU B CA 1
ATOM 2744 C C . LEU B 1 165 ? 16.267 38.076 3.748 1.00 60.60 165 LEU B C 1
ATOM 2745 O O . LEU B 1 165 ? 15.072 38.241 3.983 1.00 58.85 165 LEU B O 1
ATOM 2750 N N . GLU B 1 166 ? 17.165 39.040 3.912 1.00 62.62 166 GLU B N 1
ATOM 2751 C CA . GLU B 1 166 ? 16.782 40.358 4.408 1.00 63.53 166 GLU B CA 1
ATOM 2752 C C . GLU B 1 166 ? 15.678 40.979 3.561 1.00 64.23 166 GLU B C 1
ATOM 2753 O O . GLU B 1 166 ? 14.778 41.638 4.090 1.00 64.54 166 GLU B O 1
ATOM 2759 N N . LEU B 1 167 ? 15.757 40.789 2.243 1.00 64.72 167 LEU B N 1
ATOM 2760 C CA . LEU B 1 167 ? 14.744 41.325 1.315 1.00 63.53 167 LEU B CA 1
ATOM 2761 C C . LEU B 1 167 ? 13.358 40.838 1.731 1.00 61.54 167 LEU B C 1
ATOM 2762 O O . LEU B 1 167 ? 12.452 41.627 1.980 1.00 61.02 167 LEU B O 1
ATOM 2767 N N . LYS B 1 168 ? 13.224 39.518 1.781 1.00 59.11 168 LYS B N 1
ATOM 2768 C CA . LYS B 1 168 ? 11.990 38.874 2.153 1.00 58.39 168 LYS B CA 1
ATOM 2769 C C . LYS B 1 168 ? 11.555 39.337 3.523 1.00 59.51 168 LYS B C 1
ATOM 2770 O O . LYS B 1 168 ? 10.365 39.438 3.798 1.00 61.94 168 LYS B O 1
ATOM 2776 N N . LEU B 1 169 ? 12.521 39.609 4.388 1.00 59.56 169 LEU B N 1
ATOM 2777 C CA . LEU B 1 169 ? 12.211 40.079 5.721 1.00 57.95 169 LEU B CA 1
ATOM 2778 C C . LEU B 1 169 ? 11.532 41.422 5.582 1.00 57.77 169 LEU B C 1
ATOM 2779 O O . LEU B 1 169 ? 10.468 41.644 6.139 1.00 57.13 169 LEU B O 1
ATOM 2784 N N . ASP B 1 170 ? 12.153 42.315 4.824 1.00 59.88 170 ASP B N 1
ATOM 2785 C CA . ASP B 1 170 ? 11.599 43.644 4.606 1.00 64.11 170 ASP B CA 1
ATOM 2786 C C . ASP B 1 170 ? 10.208 43.609 4.002 1.00 65.59 170 ASP B C 1
ATOM 2787 O O . ASP B 1 170 ? 9.381 44.485 4.267 1.00 63.62 170 ASP B O 1
ATOM 2792 N N . GLU B 1 171 ? 9.954 42.597 3.182 1.00 68.02 171 GLU B N 1
ATOM 2793 C CA . GLU B 1 171 ? 8.657 42.462 2.549 1.00 70.86 171 GLU B CA 1
ATOM 2794 C C . GLU B 1 171 ? 7.614 42.143 3.616 1.00 71.47 171 GLU B C 1
ATOM 2795 O O . GLU B 1 171 ? 6.428 42.406 3.426 1.00 71.69 171 GLU B O 1
ATOM 2801 N N . ILE B 1 172 ? 8.059 41.577 4.738 1.00 73.56 172 ILE B N 1
ATOM 2802 C CA . ILE B 1 172 ? 7.156 41.236 5.843 1.00 74.06 172 ILE B CA 1
ATOM 2803 C C . ILE B 1 172 ? 6.88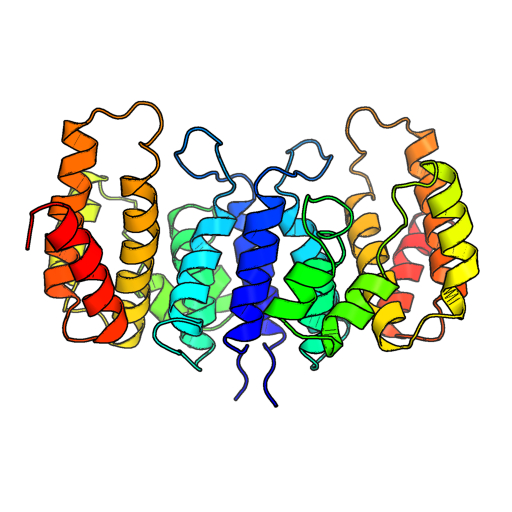1 42.469 6.705 1.00 75.07 172 ILE B C 1
ATOM 2804 O O . ILE B 1 172 ? 5.834 42.567 7.338 1.00 76.25 172 ILE B O 1
ATOM 2809 N N . PHE B 1 173 ? 7.825 43.406 6.723 1.00 75.27 173 PHE B N 1
ATOM 2810 C CA . PHE B 1 173 ? 7.669 44.633 7.489 1.00 76.18 173 PHE B CA 1
ATOM 2811 C C . PHE B 1 173 ? 6.903 45.661 6.661 1.00 77.94 173 PHE B C 1
ATOM 2812 O O . PHE B 1 173 ? 6.174 46.485 7.210 1.00 78.33 173 PHE B O 1
ATOM 2820 N N . ARG B 1 174 ? 7.074 45.621 5.341 1.00 78.48 174 ARG B N 1
ATOM 2821 C CA . ARG B 1 174 ? 6.363 46.548 4.471 1.00 78.20 174 ARG B CA 1
ATOM 2822 C C . ARG B 1 174 ? 4.862 46.310 4.587 1.00 78.87 174 ARG B C 1
ATOM 2823 O O . ARG B 1 174 ? 4.104 47.234 4.878 1.00 78.81 174 ARG B O 1
ATOM 2831 N N . GLN B 1 175 ? 4.436 45.068 4.366 1.00 79.51 175 GLN B N 1
ATOM 2832 C CA . GLN B 1 175 ? 3.021 44.708 4.448 1.00 79.66 175 GLN B CA 1
ATOM 2833 C C . GLN B 1 175 ? 2.419 45.166 5.765 1.00 79.15 175 GLN B C 1
ATOM 2834 O O . GLN B 1 175 ? 1.419 45.883 5.791 1.00 78.25 175 GLN B O 1
ATOM 2840 N N . ARG B 1 176 ? 3.040 44.739 6.856 1.00 79.62 176 ARG B N 1
ATOM 2841 C CA . ARG B 1 176 ? 2.591 45.087 8.198 1.00 80.69 176 ARG B CA 1
ATOM 2842 C C . ARG B 1 176 ? 2.601 46.595 8.439 1.00 81.28 176 ARG B C 1
ATOM 2843 O O . ARG B 1 176 ? 1.733 47.124 9.133 1.00 81.84 176 ARG B O 1
ATOM 2851 N N . GLY B 1 177 ? 3.592 47.279 7.876 1.00 80.80 177 GLY B N 1
ATOM 2852 C CA . GLY B 1 177 ? 3.671 48.716 8.040 1.00 80.81 177 GLY B CA 1
ATOM 2853 C C . GLY B 1 177 ? 4.728 49.181 9.019 1.00 81.36 177 GLY B C 1
ATOM 2854 O O . GLY B 1 177 ? 4.449 49.989 9.909 1.00 81.80 177 GLY B O 1
ATOM 2855 N N . LEU B 1 178 ? 5.948 48.667 8.861 1.00 82.20 178 LEU B N 1
ATOM 2856 C CA . LEU B 1 178 ? 7.082 49.034 9.730 1.00 81.77 178 LEU B CA 1
ATOM 2857 C C . LEU B 1 178 ? 8.226 49.669 8.929 1.00 80.80 178 LEU B C 1
ATOM 2858 O O . LEU B 1 178 ? 9.228 50.100 9.500 1.00 79.04 178 LEU B O 1
ATOM 2863 N N . LEU B 1 179 ? 8.072 49.707 7.606 1.00 81.09 179 LEU B N 1
ATOM 2864 C CA . LEU B 1 179 ? 9.070 50.302 6.712 1.00 81.18 179 LEU B CA 1
ATOM 2865 C C . LEU B 1 179 ? 8.488 50.439 5.310 1.00 80.97 179 LEU B C 1
ATOM 2866 O O . LEU B 1 179 ? 7.505 49.775 4.968 1.00 81.28 179 LEU B O 1
#

CATH classification: 1.10.3210.10

GO terms:
  GO:0008893 guanosine-3',5'-bis(diphosphate) 3'-diphosphatase activity (F, IDA)
  GO:0015971 guanosine tetraphosphate catabolic process (P, IDA)
  GO:0042594 response to starvation (P, IMP)

Nearest PDB structures (foldseek):
  3nqw-assembly1_B  TM=1.006E+00  e=7.716E-27  Drosophila melanogaster
  3nr1-assembly1_B  TM=9.827E-01  e=2.658E-17  Homo sapiens
  5vxa-assembly1_A  TM=9.854E-01  e=2.332E-16  Homo sapiens
  6z3n-assembly2_DDD  TM=8.477E-01  e=6.952E-07  Pseudomonas aeruginosa PAO1
  6z3o-assembly1_CCC-2  TM=8.308E-01  e=4.959E-07  Pseudomonas aeruginosa PAO1

Secondary structure (DSSP, 8-state):
-----HHHHHHHHHHHHHSTT-B-SSSS--BTHHHHHHHHHHHHTTT----HHHHHHHHTTTHHHHSS--HHHHHHHH-HHHHHHHHHT---TTS-HHHHHHHHHHSSTTS-HHHHHHHHHHHHHHHHHHHHS--TT--HHHHHHHHHHHHHHHHHHTTS-HHHHHHHHHHHHHHT--/-----HHHHHHHHHHHHHTTT-B-SSSS--BHHHHHHHHHHIIIIIS----HHHHHHHHTTTHHHHSS--HHHHHHHH-HHHHHHHHHT---TTS-HHHHHHHHHHSTTTS-HHHHHHHHHHHHHHHHHHSS-PPTT--HHHHHHHHHHHHHHHHSSTTS-HHHHHHHHHHHHHHT--